Protein AF-A0AAW3D4T9-F1 (afdb_monomer_lite)

Sequence (201 aa):
MSQQDLSPFEFKDELIKLATSKADRLMLNAGRGNPNFLATIPRYAFLRLGDFALRESERSYSYLNNVFGGLPEKKGITERFDYYCLAHDKQDGIDFLRAAISFVDDHLGINKEEFLYEMTNAYLGCDYPSPPRILPIIEKIVMHYLREELYQNTDTPLEFDIFATEGGTAAMTYIFQSAKINGLLNAHDKIAMITPIFRHT

pLDDT: mean 86.93, std 12.88, range [45.12, 98.12]

Foldseek 3Di:
DPLVPDDPVRNLVVQCVVDPDPQSVCCSAQVDGDDPDDDVQVVQLLVLLLVLLVVQQCVCCVPPPPPGGHQGDLPCSVVSLVVSCVVCVPGRNSVVNVVVLCCCCVPVVDDSSVVSNVSSCVSVVPDQDVVVQHHPSVFSVVLVVCCCVVPVDDPDDDDDGHGDDPPPVRVVVCVVVVCVVVVVDDPPDDDDDDDDDGDND

Organism: Francisella tularensis (NCBI:txid263)

Structure (mmCIF, N/CA/C/O backbone):
data_AF-A0AAW3D4T9-F1
#
_entry.id   AF-A0AAW3D4T9-F1
#
loop_
_atom_site.group_PDB
_atom_site.id
_atom_site.type_symbol
_atom_site.label_atom_id
_atom_site.label_alt_id
_atom_site.label_comp_id
_atom_site.label_asym_id
_atom_site.label_entity_id
_atom_site.label_seq_id
_atom_site.pdbx_PDB_ins_code
_atom_site.Cartn_x
_atom_site.Cartn_y
_atom_site.Cartn_z
_atom_site.occupancy
_atom_site.B_iso_or_equiv
_atom_site.auth_seq_id
_atom_site.auth_comp_id
_atom_site.auth_asym_id
_atom_site.auth_atom_id
_atom_site.pdbx_PDB_model_num
ATOM 1 N N . MET A 1 1 ? -4.617 -15.733 47.932 1.00 51.94 1 MET A N 1
ATOM 2 C CA . MET A 1 1 ? -5.958 -15.564 47.332 1.00 51.94 1 MET A CA 1
ATOM 3 C C . MET A 1 1 ? -6.136 -16.672 46.316 1.00 51.94 1 MET A C 1
ATOM 5 O O . MET A 1 1 ? -5.163 -16.984 45.636 1.00 51.94 1 MET A O 1
ATOM 9 N N . SER A 1 2 ? -7.293 -17.335 46.284 1.00 54.88 2 SER A N 1
ATOM 10 C CA . SER A 1 2 ? -7.535 -18.361 45.268 1.00 54.88 2 SER A CA 1
ATOM 11 C C . SER A 1 2 ? -7.667 -17.666 43.906 1.00 54.88 2 SER A C 1
ATOM 13 O O . SER A 1 2 ? -8.154 -16.539 43.839 1.00 54.88 2 SER A O 1
ATOM 15 N N . GLN A 1 3 ? -7.216 -18.289 42.813 1.00 58.28 3 GLN A N 1
ATOM 16 C CA . GLN A 1 3 ? -7.309 -17.688 41.468 1.00 58.28 3 GLN A CA 1
ATOM 17 C C . GLN A 1 3 ? -8.762 -17.398 41.035 1.00 58.28 3 GLN A C 1
ATOM 19 O O . GLN A 1 3 ? -8.973 -16.662 40.078 1.00 58.28 3 GLN A O 1
ATOM 24 N N . GLN A 1 4 ? -9.753 -17.948 41.745 1.00 62.00 4 GLN A N 1
ATOM 25 C CA . GLN A 1 4 ? -11.182 -17.746 41.498 1.00 62.00 4 GLN A CA 1
ATOM 26 C C . GLN A 1 4 ? -11.725 -16.428 42.078 1.00 62.00 4 GLN A C 1
ATOM 28 O O . GLN A 1 4 ? -12.811 -16.014 41.685 1.00 62.00 4 GLN A O 1
ATOM 33 N N . ASP A 1 5 ? -10.973 -15.754 42.956 1.00 72.38 5 ASP A N 1
ATOM 34 C CA . ASP A 1 5 ? -11.392 -14.502 43.607 1.00 72.38 5 ASP A CA 1
ATOM 35 C C . ASP A 1 5 ? -10.884 -13.238 42.884 1.00 72.38 5 ASP A C 1
ATOM 37 O O . ASP A 1 5 ? -11.171 -12.121 43.311 1.00 72.38 5 ASP A O 1
ATOM 41 N N . LEU A 1 6 ? -10.094 -13.396 41.815 1.00 70.25 6 LEU A N 1
ATOM 42 C CA . LEU A 1 6 ? -9.519 -12.281 41.060 1.00 70.25 6 LEU A CA 1
ATOM 43 C C . LEU A 1 6 ? -10.514 -11.762 40.023 1.00 70.25 6 LEU A C 1
ATOM 45 O O . LEU A 1 6 ? -11.124 -12.538 39.282 1.00 70.25 6 LEU A O 1
ATOM 49 N N . SER A 1 7 ? -10.630 -10.438 39.905 1.00 73.25 7 SER A N 1
ATOM 50 C CA . SER A 1 7 ? -11.357 -9.865 38.778 1.00 73.25 7 SER A CA 1
ATOM 51 C C . SER A 1 7 ? -10.661 -10.239 37.458 1.00 73.25 7 SER A C 1
ATOM 53 O O . SER A 1 7 ? -9.443 -10.436 37.424 1.00 73.25 7 SER A O 1
ATOM 55 N N . PRO A 1 8 ? -11.385 -10.280 36.323 1.00 69.81 8 PRO A N 1
ATOM 56 C CA . PRO A 1 8 ? -10.779 -10.571 35.022 1.00 69.81 8 PRO A CA 1
ATOM 57 C C . PRO A 1 8 ? -9.608 -9.645 34.642 1.00 69.81 8 PRO A C 1
ATOM 59 O O . PRO A 1 8 ? -8.800 -10.005 33.790 1.00 69.81 8 PRO A O 1
ATOM 62 N N . PHE A 1 9 ? -9.524 -8.456 35.249 1.00 66.88 9 PHE A N 1
ATOM 63 C CA . PHE A 1 9 ? -8.419 -7.516 35.061 1.00 66.88 9 PHE A CA 1
ATOM 64 C C . PHE A 1 9 ? -7.191 -7.909 35.881 1.00 66.88 9 PHE A C 1
ATOM 66 O O . PHE A 1 9 ? -6.118 -8.078 35.314 1.00 66.88 9 PHE A O 1
ATOM 73 N N . GLU A 1 10 ? -7.361 -8.147 37.181 1.00 71.19 10 GLU A N 1
ATOM 74 C CA . GLU A 1 10 ? -6.262 -8.568 38.058 1.00 71.19 10 GLU A CA 1
ATOM 75 C C . GLU A 1 10 ? -5.699 -9.927 37.628 1.00 71.19 10 GLU A C 1
ATOM 77 O O . GLU A 1 10 ? -4.491 -10.149 37.658 1.00 71.19 10 GLU A O 1
ATOM 82 N N . PHE A 1 11 ? -6.565 -10.821 37.144 1.00 74.38 11 PHE A N 1
ATOM 83 C CA . PHE A 1 11 ? -6.147 -12.098 36.580 1.00 74.38 11 PHE A CA 1
ATOM 84 C C . PHE A 1 11 ? -5.309 -11.924 35.303 1.00 74.38 11 PHE A C 1
ATOM 86 O O . PHE A 1 11 ? -4.279 -12.578 35.152 1.00 74.38 11 PHE A O 1
ATOM 93 N N . LYS A 1 12 ? -5.699 -11.013 34.396 1.00 68.31 12 LYS A N 1
ATOM 94 C CA . LYS A 1 12 ? -4.910 -10.686 33.195 1.00 68.31 12 LYS A CA 1
ATOM 95 C C . LYS A 1 12 ? -3.551 -10.081 33.566 1.00 68.31 12 LYS A C 1
ATOM 97 O O . LYS A 1 12 ? -2.554 -10.462 32.958 1.00 68.31 12 LYS A O 1
ATOM 102 N N . ASP A 1 13 ? -3.490 -9.195 34.556 1.00 73.38 13 ASP A N 1
ATOM 103 C CA . ASP A 1 13 ? -2.232 -8.578 34.996 1.00 73.38 13 ASP A CA 1
ATOM 104 C C . ASP A 1 13 ? -1.266 -9.606 35.604 1.00 73.38 13 ASP A C 1
ATOM 106 O O . ASP A 1 13 ? -0.068 -9.578 35.314 1.00 73.38 13 ASP A O 1
ATOM 110 N N . GLU A 1 14 ? -1.772 -10.570 36.377 1.00 76.75 14 GLU A N 1
ATOM 111 C CA . GLU A 1 14 ? -0.969 -11.704 36.852 1.00 76.75 14 GLU A CA 1
ATOM 112 C C . GLU A 1 14 ? -0.490 -12.596 35.696 1.00 76.75 14 GLU A C 1
ATOM 114 O O . GLU A 1 14 ? 0.679 -12.988 35.655 1.00 76.75 14 GLU A O 1
ATOM 119 N N . LEU A 1 15 ? -1.334 -12.848 34.690 1.00 72.62 15 LEU A N 1
ATOM 120 C CA . LEU A 1 15 ? -0.920 -13.573 33.485 1.00 72.62 15 LEU A CA 1
ATOM 121 C C . LEU A 1 15 ? 0.161 -12.824 32.695 1.00 72.62 15 LEU A C 1
ATOM 123 O O . LEU A 1 15 ? 1.071 -13.460 32.170 1.00 72.62 15 LEU A O 1
ATOM 127 N N . ILE A 1 16 ? 0.118 -11.489 32.634 1.00 71.44 16 ILE A N 1
ATOM 128 C CA . ILE A 1 16 ? 1.158 -10.679 31.977 1.00 71.44 16 ILE A CA 1
ATOM 129 C C . ILE A 1 16 ? 2.488 -10.782 32.732 1.00 71.44 16 ILE A C 1
ATOM 131 O O . ILE A 1 16 ? 3.540 -10.875 32.095 1.00 71.44 16 ILE A O 1
ATOM 135 N N . LYS A 1 17 ? 2.463 -10.805 34.072 1.00 76.25 17 LYS A N 1
ATOM 136 C CA . LYS A 1 17 ? 3.671 -11.026 34.889 1.00 76.25 17 LYS A CA 1
ATOM 137 C C . LYS A 1 17 ? 4.281 -12.407 34.639 1.00 76.25 17 LYS A C 1
ATOM 139 O O . LYS A 1 17 ? 5.503 -12.535 34.620 1.00 76.25 17 LYS A O 1
ATOM 144 N N . LEU A 1 18 ? 3.439 -13.418 34.423 1.00 76.75 18 LEU A N 1
ATOM 145 C CA . LEU A 1 18 ? 3.854 -14.791 34.120 1.00 76.75 18 LEU A CA 1
ATOM 146 C C . LEU A 1 18 ? 4.246 -14.996 32.646 1.00 76.75 18 LEU A C 1
ATOM 148 O O . LEU A 1 18 ? 4.965 -15.944 32.328 1.00 76.75 18 LEU A O 1
ATOM 152 N N . ALA A 1 19 ? 3.807 -14.115 31.744 1.00 76.25 19 ALA A N 1
ATOM 153 C CA . ALA A 1 19 ? 4.084 -14.201 30.317 1.00 76.25 19 ALA A CA 1
ATOM 154 C C . ALA A 1 19 ? 5.571 -13.949 30.011 1.00 76.25 19 ALA A C 1
ATOM 156 O O . ALA A 1 19 ? 6.099 -12.832 30.126 1.00 76.25 19 ALA A O 1
ATOM 157 N N . THR A 1 20 ? 6.243 -15.006 29.558 1.00 72.69 20 THR A N 1
ATOM 158 C CA . THR A 1 20 ? 7.669 -14.998 29.211 1.00 72.69 20 THR A CA 1
ATOM 159 C C . THR A 1 20 ? 7.915 -14.630 27.749 1.00 72.69 20 THR A C 1
ATOM 161 O O . THR A 1 20 ? 8.955 -14.046 27.444 1.00 72.69 20 THR A O 1
ATOM 164 N N . SER A 1 21 ? 6.964 -14.899 26.844 1.00 74.19 21 SER A N 1
ATOM 165 C CA . SER A 1 21 ? 7.122 -14.612 25.416 1.00 74.19 21 SER A CA 1
ATOM 166 C C . SER A 1 21 ? 6.450 -13.304 24.979 1.00 74.19 21 SER A C 1
ATOM 168 O O . SER A 1 21 ? 5.454 -12.841 25.542 1.00 74.19 21 SER A O 1
ATOM 170 N N . LYS A 1 22 ? 6.986 -12.698 23.911 1.00 71.62 22 LYS A N 1
ATOM 171 C CA . LYS A 1 22 ? 6.393 -11.512 23.270 1.00 71.62 22 LYS A CA 1
ATOM 172 C C . LYS A 1 22 ? 4.989 -11.801 22.723 1.00 71.62 22 LYS A C 1
ATOM 174 O O . LYS A 1 22 ? 4.148 -10.907 22.739 1.00 71.62 22 LYS A O 1
ATOM 179 N N . ALA A 1 23 ? 4.741 -13.026 22.257 1.00 67.75 23 ALA A N 1
ATOM 180 C CA . ALA A 1 23 ? 3.444 -13.448 21.737 1.00 67.75 23 ALA A CA 1
ATOM 181 C C . ALA A 1 23 ? 2.389 -13.525 22.850 1.00 67.75 23 ALA A C 1
ATOM 183 O O . ALA A 1 23 ? 1.301 -12.980 22.678 1.00 67.75 23 ALA A O 1
ATOM 184 N N . ASP A 1 24 ? 2.743 -14.086 24.010 1.00 67.31 24 ASP A N 1
ATOM 185 C CA . ASP A 1 24 ? 1.847 -14.168 25.172 1.00 67.31 24 ASP A CA 1
ATOM 186 C C . ASP A 1 24 ? 1.486 -12.770 25.680 1.00 67.31 24 ASP A C 1
ATOM 188 O O . ASP A 1 24 ? 0.319 -12.456 25.905 1.00 67.31 24 ASP A O 1
ATOM 192 N N . ARG A 1 25 ? 2.481 -11.878 25.776 1.00 69.38 25 ARG A N 1
ATOM 193 C CA . ARG A 1 25 ? 2.250 -10.478 26.161 1.00 69.38 25 ARG A CA 1
ATOM 194 C C . ARG A 1 25 ? 1.367 -9.743 25.156 1.00 69.38 25 ARG A C 1
ATOM 196 O O . ARG A 1 25 ? 0.503 -8.977 25.566 1.00 69.38 25 ARG A O 1
ATOM 203 N N . LEU A 1 26 ? 1.556 -9.969 23.855 1.00 64.62 26 LEU A N 1
ATOM 204 C CA . LEU A 1 26 ? 0.727 -9.349 22.819 1.00 64.62 26 LEU A CA 1
ATOM 205 C C . LEU A 1 26 ? -0.720 -9.861 22.873 1.00 64.62 26 LEU A C 1
ATOM 207 O O . LEU A 1 26 ? -1.647 -9.055 22.808 1.00 64.62 26 LEU A O 1
ATOM 211 N N . MET A 1 27 ? -0.913 -11.171 23.050 1.00 66.81 27 MET A N 1
ATOM 212 C CA . MET A 1 27 ? -2.236 -11.778 23.196 1.00 66.81 27 MET A CA 1
ATOM 213 C C . MET A 1 27 ? -2.963 -11.216 24.420 1.00 66.81 27 MET A C 1
ATOM 215 O O . MET A 1 27 ? -4.120 -10.812 24.310 1.00 66.81 27 MET A O 1
ATOM 219 N N . LEU A 1 28 ? -2.283 -11.140 25.565 1.00 66.00 28 LEU A N 1
ATOM 220 C CA . LEU A 1 28 ? -2.870 -10.628 26.798 1.00 66.00 28 LEU A CA 1
ATOM 221 C C . LEU A 1 28 ? -3.161 -9.124 26.700 1.00 66.00 28 LEU A C 1
ATOM 223 O O . LEU A 1 28 ? -4.255 -8.700 27.066 1.00 66.00 28 LEU A O 1
ATOM 227 N N . ASN A 1 29 ? -2.246 -8.314 26.155 1.00 60.91 29 ASN A N 1
ATOM 228 C CA . ASN A 1 29 ? -2.400 -6.855 26.085 1.00 60.91 29 ASN A CA 1
ATOM 229 C C . ASN A 1 29 ? -3.394 -6.402 25.012 1.00 60.91 29 ASN A C 1
ATOM 231 O O . ASN A 1 29 ? -4.277 -5.597 25.298 1.00 60.91 29 ASN A O 1
ATOM 235 N N . ALA A 1 30 ? -3.276 -6.926 23.793 1.00 59.50 30 ALA A N 1
ATOM 236 C CA . ALA A 1 30 ? -4.049 -6.454 22.648 1.00 59.50 30 ALA A CA 1
ATOM 237 C C . ALA A 1 30 ? -5.282 -7.317 22.342 1.00 59.50 30 ALA A C 1
ATOM 239 O O . ALA A 1 30 ? -6.079 -6.935 21.483 1.00 59.50 30 ALA A O 1
ATOM 240 N N . GLY A 1 31 ? -5.426 -8.481 22.990 1.00 60.41 31 GLY A N 1
ATOM 241 C CA . GLY A 1 31 ? -6.459 -9.465 22.654 1.00 60.41 31 GLY A CA 1
ATOM 242 C C . GLY A 1 31 ? -6.280 -10.069 21.258 1.00 60.41 31 GLY A C 1
ATOM 243 O O . GLY A 1 31 ? -7.227 -10.623 20.711 1.00 60.41 31 GLY A O 1
ATOM 244 N N . ARG A 1 32 ? -5.092 -9.922 20.651 1.00 66.38 32 ARG A N 1
ATOM 245 C CA . ARG A 1 32 ? -4.790 -10.331 19.273 1.00 66.38 32 ARG A CA 1
ATOM 246 C C . ARG A 1 32 ? -3.594 -1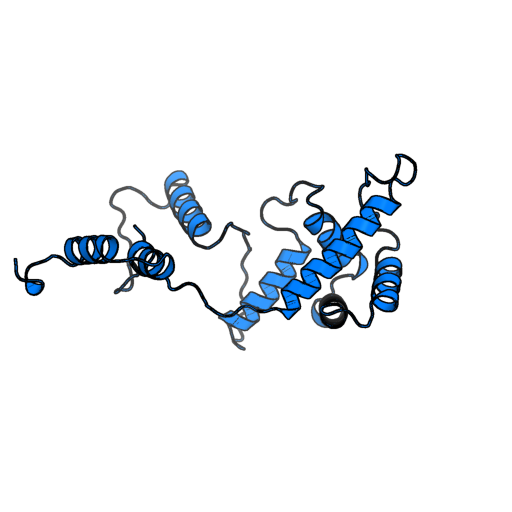1.277 19.254 1.00 66.38 32 ARG A C 1
ATOM 248 O O . ARG A 1 32 ? -2.531 -10.942 19.773 1.00 66.38 32 ARG A O 1
ATOM 255 N N . GLY A 1 33 ? -3.757 -12.436 18.620 1.00 70.50 33 GLY A N 1
ATOM 256 C CA . GLY A 1 33 ? -2.644 -13.322 18.282 1.00 70.50 33 GLY A CA 1
ATOM 257 C C . GLY A 1 33 ? -1.957 -12.839 17.007 1.00 70.50 33 GLY A C 1
ATOM 258 O O . GLY A 1 33 ? -2.628 -12.583 16.009 1.00 70.50 33 GLY A O 1
ATOM 259 N N . ASN A 1 34 ? -0.630 -12.703 17.025 1.00 79.31 34 ASN A N 1
ATOM 260 C CA . ASN A 1 34 ? 0.116 -12.402 15.805 1.00 79.31 34 ASN A CA 1
ATOM 261 C C . ASN A 1 34 ? 0.159 -13.652 14.906 1.00 79.31 34 ASN A C 1
ATOM 263 O O . ASN A 1 34 ? 0.547 -14.711 15.409 1.00 79.31 34 ASN A O 1
ATOM 267 N N . PRO A 1 35 ? -0.182 -13.558 13.607 1.00 82.81 35 PRO A N 1
ATOM 268 C CA . PRO A 1 35 ? -0.055 -14.687 12.692 1.00 82.81 35 PRO A CA 1
ATOM 269 C C . PRO A 1 35 ? 1.376 -15.239 12.660 1.00 82.81 35 PRO A C 1
ATOM 271 O O . PRO A 1 35 ? 2.350 -14.487 12.744 1.00 82.81 35 PRO A O 1
ATOM 274 N N . ASN A 1 36 ? 1.503 -16.556 12.507 1.00 87.88 36 ASN A N 1
ATOM 275 C CA . ASN A 1 36 ? 2.780 -17.261 12.349 1.00 87.88 36 ASN A CA 1
ATOM 276 C C . ASN A 1 36 ? 3.040 -17.716 10.898 1.00 87.88 36 ASN A C 1
ATOM 278 O O . ASN A 1 36 ? 3.970 -18.477 10.648 1.00 87.88 36 ASN A O 1
ATOM 282 N N . PHE A 1 37 ? 2.236 -17.237 9.948 1.00 92.06 37 PHE A N 1
ATOM 283 C CA . PHE A 1 37 ? 2.385 -17.455 8.511 1.00 92.06 37 PHE A CA 1
ATOM 284 C C . PHE A 1 37 ? 2.305 -16.117 7.766 1.00 92.06 37 PHE A C 1
ATOM 286 O O . PHE A 1 37 ? 1.694 -15.162 8.249 1.00 92.06 37 PHE A O 1
ATOM 293 N N . LEU A 1 38 ? 2.941 -16.034 6.594 1.00 93.62 38 LEU A N 1
ATOM 294 C CA . LEU A 1 38 ? 3.047 -14.812 5.792 1.00 93.62 38 LEU A CA 1
ATOM 295 C C . LEU A 1 38 ? 2.864 -15.131 4.303 1.00 93.62 38 LEU A C 1
ATOM 297 O O . LEU A 1 38 ? 3.410 -16.113 3.808 1.00 93.62 38 LEU A O 1
ATOM 301 N N . ALA A 1 39 ? 2.160 -14.264 3.571 1.00 95.62 39 ALA A N 1
ATOM 302 C CA . ALA A 1 39 ? 2.065 -14.343 2.112 1.00 95.62 39 ALA A CA 1
ATOM 303 C C . ALA A 1 39 ? 3.386 -13.894 1.456 1.00 95.62 39 ALA A C 1
ATOM 305 O O . ALA A 1 39 ? 3.687 -12.700 1.394 1.00 95.62 39 ALA A O 1
ATOM 306 N N . THR A 1 40 ? 4.209 -14.835 1.002 1.00 97.44 40 THR A N 1
ATOM 307 C CA . THR A 1 40 ? 5.572 -14.548 0.517 1.00 97.44 40 THR A CA 1
ATOM 308 C C . THR A 1 40 ? 5.608 -13.986 -0.903 1.00 97.44 40 THR A C 1
ATOM 310 O O . THR A 1 40 ? 6.369 -13.061 -1.161 1.00 97.44 40 THR A O 1
ATOM 313 N N . ILE A 1 41 ? 4.751 -14.466 -1.806 1.00 97.62 41 ILE A N 1
ATOM 314 C CA . ILE A 1 41 ? 4.718 -14.041 -3.217 1.00 97.62 41 ILE A CA 1
ATOM 315 C C . ILE A 1 41 ? 4.546 -12.521 -3.406 1.00 97.62 41 ILE A C 1
ATOM 317 O O . ILE A 1 41 ? 5.408 -11.921 -4.051 1.00 97.62 41 ILE A O 1
ATOM 321 N N . PRO A 1 42 ? 3.533 -11.848 -2.819 1.00 96.50 42 PRO A N 1
ATOM 322 C CA . PRO A 1 42 ? 3.397 -10.397 -2.970 1.00 96.50 42 PRO A CA 1
ATOM 323 C C . PRO A 1 42 ? 4.552 -9.623 -2.317 1.00 96.50 42 PRO A C 1
ATOM 325 O O . PRO A 1 42 ? 4.879 -8.522 -2.747 1.00 96.50 42 PRO A O 1
ATOM 328 N N . ARG A 1 43 ? 5.218 -10.199 -1.304 1.00 98.06 43 ARG A N 1
ATOM 329 C CA . ARG A 1 43 ? 6.406 -9.593 -0.682 1.00 98.06 43 ARG A CA 1
ATOM 330 C C . ARG A 1 43 ? 7.617 -9.672 -1.606 1.00 98.06 43 ARG A C 1
ATOM 332 O O . ARG A 1 43 ? 8.336 -8.689 -1.731 1.00 98.06 43 ARG A O 1
ATOM 339 N N . TYR A 1 44 ? 7.823 -10.799 -2.284 1.00 98.12 44 TYR A N 1
ATOM 340 C CA . TYR A 1 44 ? 8.852 -10.895 -3.317 1.00 98.12 44 TYR A CA 1
ATOM 341 C C . TYR A 1 44 ? 8.577 -9.929 -4.465 1.00 98.12 44 TYR A C 1
ATOM 343 O O . TYR A 1 44 ? 9.476 -9.194 -4.855 1.00 98.12 44 TYR A O 1
ATOM 351 N N . ALA A 1 45 ? 7.333 -9.856 -4.940 1.00 97.75 45 ALA A N 1
ATOM 352 C CA . ALA A 1 45 ? 6.928 -8.886 -5.952 1.00 97.75 45 ALA A CA 1
ATOM 353 C C . ALA A 1 45 ? 7.217 -7.438 -5.522 1.00 97.75 45 ALA A C 1
ATOM 355 O O . ALA A 1 45 ? 7.788 -6.677 -6.296 1.00 97.75 45 ALA A O 1
ATOM 356 N N . PHE A 1 46 ? 6.915 -7.078 -4.270 1.00 97.94 46 PHE A N 1
ATOM 357 C CA . PHE A 1 46 ? 7.249 -5.766 -3.712 1.00 97.94 46 PHE A CA 1
ATOM 358 C C . PHE A 1 46 ? 8.760 -5.482 -3.761 1.00 97.94 46 PHE A C 1
ATOM 360 O O . PHE A 1 46 ? 9.166 -4.398 -4.166 1.00 97.94 46 PHE A O 1
ATOM 367 N N . LEU A 1 47 ? 9.605 -6.467 -3.436 1.00 97.94 47 LEU A N 1
ATOM 368 C CA . LEU A 1 47 ? 11.062 -6.322 -3.544 1.00 97.94 47 LEU A CA 1
ATOM 369 C C . LEU A 1 47 ? 11.538 -6.149 -4.996 1.00 97.94 47 LEU A C 1
ATOM 371 O O . LEU A 1 47 ? 12.445 -5.358 -5.242 1.00 97.94 47 LEU A O 1
ATOM 375 N N . ARG A 1 48 ? 10.937 -6.860 -5.960 1.00 98.00 48 ARG A N 1
ATOM 376 C CA . ARG A 1 48 ? 11.268 -6.721 -7.393 1.00 98.00 48 ARG A CA 1
ATOM 377 C C . ARG A 1 48 ? 10.837 -5.373 -7.956 1.00 98.00 48 ARG A C 1
ATOM 379 O O . ARG A 1 48 ? 11.604 -4.746 -8.677 1.00 98.00 48 ARG A O 1
ATOM 386 N N . LEU A 1 49 ? 9.652 -4.896 -7.573 1.00 98.06 49 LEU A N 1
ATOM 387 C CA . LEU A 1 49 ? 9.213 -3.537 -7.884 1.00 98.06 49 LEU A CA 1
ATOM 388 C C . LEU A 1 49 ? 10.206 -2.513 -7.322 1.00 98.06 49 LEU A C 1
ATOM 390 O O . LEU A 1 49 ? 10.518 -1.537 -7.994 1.00 98.06 49 LEU A O 1
ATOM 394 N N . GLY A 1 50 ? 10.738 -2.768 -6.128 1.00 97.69 50 GLY A N 1
ATOM 395 C CA . GLY A 1 50 ? 11.753 -1.931 -5.510 1.00 97.69 50 GLY A CA 1
ATOM 396 C C . GLY A 1 50 ? 13.082 -1.873 -6.242 1.00 97.69 50 GLY A C 1
ATOM 397 O O . GLY A 1 50 ? 13.611 -0.789 -6.463 1.00 97.69 50 GLY A O 1
ATOM 398 N N . ASP A 1 51 ? 13.614 -3.025 -6.643 1.00 97.69 51 ASP A N 1
ATOM 399 C CA . ASP A 1 51 ? 14.825 -3.093 -7.470 1.00 97.69 51 ASP A CA 1
ATOM 400 C C . ASP A 1 51 ? 14.614 -2.378 -8.814 1.00 97.69 51 ASP A C 1
ATOM 402 O O . ASP A 1 51 ? 15.438 -1.559 -9.218 1.00 97.69 51 ASP A O 1
ATOM 406 N N . PHE A 1 52 ? 13.466 -2.589 -9.467 1.00 97.94 52 PHE A N 1
ATOM 407 C CA . PHE A 1 52 ? 13.096 -1.824 -10.658 1.00 97.94 52 PHE A CA 1
ATOM 408 C C . PHE A 1 52 ? 13.050 -0.311 -10.384 1.00 97.94 52 PHE A C 1
ATOM 410 O O . PHE A 1 52 ? 13.638 0.469 -11.131 1.00 97.94 52 PHE A O 1
ATOM 417 N N . ALA A 1 53 ? 12.406 0.111 -9.295 1.00 97.69 53 ALA A N 1
ATOM 418 C CA . ALA A 1 53 ? 12.259 1.517 -8.941 1.00 97.69 53 ALA A CA 1
ATOM 419 C C . ALA A 1 53 ? 13.601 2.206 -8.647 1.00 97.69 53 ALA A C 1
ATOM 421 O O . ALA A 1 53 ? 13.818 3.345 -9.062 1.00 97.69 53 ALA A O 1
ATOM 422 N N . LEU A 1 54 ? 14.527 1.512 -7.983 1.00 95.44 54 LEU A N 1
ATOM 423 C CA . LEU A 1 54 ? 15.879 2.019 -7.748 1.00 95.44 54 LEU A CA 1
ATOM 424 C C . LEU A 1 54 ? 16.649 2.193 -9.058 1.00 95.44 54 LEU A C 1
ATOM 426 O O . LEU A 1 54 ? 17.238 3.249 -9.269 1.00 95.44 54 LEU A O 1
ATOM 430 N N . ARG A 1 55 ? 16.570 1.227 -9.979 1.00 94.19 55 ARG A N 1
ATOM 431 C CA . ARG A 1 55 ? 17.190 1.343 -11.312 1.00 94.19 55 ARG A CA 1
ATOM 432 C C . ARG A 1 55 ? 16.607 2.497 -12.120 1.00 94.19 55 ARG A C 1
ATOM 434 O O . ARG A 1 55 ? 17.336 3.183 -12.834 1.00 94.19 55 ARG A O 1
ATOM 441 N N . GLU A 1 56 ? 15.300 2.729 -12.001 1.00 95.25 56 GLU A N 1
ATOM 442 C CA . GLU A 1 56 ? 14.646 3.891 -12.601 1.00 95.25 56 GLU A CA 1
ATOM 443 C C . GLU A 1 56 ? 15.189 5.202 -12.030 1.00 95.25 56 GLU A C 1
ATOM 445 O O . GLU A 1 56 ? 15.450 6.137 -12.785 1.00 95.25 56 GLU A O 1
ATOM 450 N N . SER A 1 57 ? 15.417 5.252 -10.718 1.00 93.94 57 SER A N 1
ATOM 451 C CA . SER A 1 57 ? 16.020 6.408 -10.061 1.00 93.94 57 SER A CA 1
ATOM 452 C C . SER A 1 57 ? 17.473 6.628 -10.504 1.00 93.94 57 SER A C 1
ATOM 454 O O . SER A 1 57 ? 17.829 7.730 -10.921 1.00 93.94 57 SER A O 1
ATOM 456 N N . GLU A 1 58 ? 18.310 5.589 -10.501 1.00 91.69 58 GLU A N 1
ATOM 457 C CA . GLU A 1 58 ? 19.713 5.655 -10.941 1.00 91.69 58 GLU A CA 1
ATOM 458 C C . GLU A 1 58 ? 19.845 6.124 -12.399 1.00 91.69 58 GLU A C 1
ATOM 460 O O . GLU A 1 58 ? 20.724 6.926 -12.726 1.00 91.69 58 GLU A O 1
ATOM 465 N N . ARG A 1 59 ? 18.935 5.680 -13.278 1.00 89.44 59 ARG A N 1
ATOM 466 C CA . ARG A 1 59 ? 18.907 6.085 -14.692 1.00 89.44 59 ARG A CA 1
ATOM 467 C C . ARG A 1 59 ? 18.710 7.592 -14.855 1.00 89.44 59 ARG A C 1
ATOM 469 O O . ARG A 1 59 ? 19.363 8.199 -15.701 1.00 89.44 59 ARG A O 1
ATOM 476 N N . SER A 1 60 ? 17.829 8.196 -14.059 1.00 83.44 60 SER A N 1
ATOM 477 C CA . SER A 1 60 ? 17.472 9.613 -14.184 1.00 83.44 60 SER A CA 1
ATOM 478 C C . SER A 1 60 ? 18.590 10.583 -13.773 1.00 83.44 60 SER A C 1
ATOM 480 O O . SER A 1 60 ? 18.477 11.776 -14.047 1.00 83.44 60 SER A O 1
ATOM 482 N N . TYR A 1 61 ? 19.665 10.116 -13.124 1.00 74.06 61 TYR A N 1
ATOM 483 C CA . TYR A 1 61 ? 20.733 10.980 -12.593 1.00 74.06 61 TYR A CA 1
ATOM 484 C C . TYR A 1 61 ? 22.140 10.392 -12.789 1.00 74.06 61 TYR A C 1
ATOM 486 O O . TYR A 1 61 ? 22.989 10.403 -11.901 1.00 74.06 61 TYR A O 1
ATOM 494 N N . SER A 1 62 ? 22.427 9.924 -14.005 1.00 64.94 62 SER A N 1
ATOM 495 C CA . SER A 1 62 ? 23.662 9.200 -14.339 1.00 64.94 62 SER A CA 1
ATOM 496 C C . SER A 1 62 ? 24.973 10.013 -14.268 1.00 64.94 62 SER A C 1
ATOM 498 O O . SER A 1 62 ? 26.038 9.464 -14.540 1.00 64.94 62 SER A O 1
ATOM 500 N N . TYR A 1 63 ? 24.934 11.315 -13.953 1.00 66.06 63 TYR A N 1
ATOM 501 C CA . TYR A 1 63 ? 26.111 12.203 -13.921 1.00 66.06 63 TYR A CA 1
ATOM 502 C C . TYR A 1 63 ? 26.684 12.462 -12.518 1.00 66.06 63 TYR A C 1
ATOM 504 O O . TYR A 1 63 ? 27.821 12.924 -12.409 1.00 66.06 63 TYR A O 1
ATOM 512 N N . LEU A 1 64 ? 25.948 12.161 -11.441 1.00 60.66 64 LEU A N 1
ATOM 513 C CA . LEU A 1 64 ? 26.460 12.220 -10.067 1.00 60.66 64 LEU A CA 1
ATOM 514 C C . LEU A 1 64 ? 26.839 10.808 -9.605 1.00 60.66 64 LEU A C 1
ATOM 516 O O . LEU A 1 64 ? 26.011 10.119 -9.024 1.00 60.66 64 LEU A O 1
ATOM 520 N N . ASN A 1 65 ? 28.082 10.391 -9.885 1.00 61.31 65 ASN A N 1
ATOM 521 C CA . ASN A 1 65 ? 28.773 9.202 -9.351 1.00 61.31 65 ASN A CA 1
ATOM 522 C C . ASN A 1 65 ? 27.889 8.241 -8.529 1.00 61.31 65 ASN A C 1
ATOM 524 O O . ASN A 1 65 ? 27.817 8.452 -7.327 1.00 61.31 65 ASN A O 1
ATOM 528 N N . ASN A 1 66 ? 27.260 7.229 -9.152 1.00 64.38 66 ASN A N 1
ATOM 529 C CA . ASN A 1 66 ? 26.647 5.984 -8.616 1.00 64.38 66 ASN A CA 1
ATOM 530 C C . ASN A 1 66 ? 26.043 5.959 -7.183 1.00 64.38 66 ASN A C 1
ATOM 532 O O . ASN A 1 66 ? 25.898 4.889 -6.599 1.00 64.38 66 ASN A O 1
ATOM 536 N N . VAL A 1 67 ? 25.729 7.103 -6.584 1.00 74.19 67 VAL A N 1
ATOM 537 C CA . VAL A 1 67 ? 25.319 7.262 -5.178 1.00 74.19 67 VAL A CA 1
ATOM 538 C C . VAL A 1 67 ? 23.995 8.019 -5.101 1.00 74.19 67 VAL A C 1
ATOM 540 O O . VAL A 1 67 ? 23.264 7.874 -4.126 1.00 74.19 67 VAL A O 1
ATOM 543 N N . PHE A 1 68 ? 23.664 8.800 -6.132 1.00 84.62 68 PHE A N 1
ATOM 544 C CA . PHE A 1 68 ? 22.426 9.563 -6.212 1.00 84.62 68 PHE A CA 1
ATOM 545 C C . PHE A 1 68 ? 21.580 9.087 -7.387 1.00 84.62 68 PHE A C 1
ATOM 547 O O . PHE A 1 68 ? 22.091 8.879 -8.485 1.00 84.62 68 PHE A O 1
ATOM 554 N N . GLY A 1 69 ? 20.280 8.960 -7.142 1.00 88.62 69 GLY A N 1
ATOM 555 C CA . GLY A 1 69 ? 19.268 8.756 -8.167 1.00 88.62 69 GLY A CA 1
ATOM 556 C C . GLY A 1 69 ? 18.361 9.980 -8.299 1.00 88.62 69 GLY A C 1
ATOM 557 O O . GLY A 1 69 ? 18.335 10.857 -7.433 1.00 88.62 69 GLY A O 1
ATOM 558 N N . GLY A 1 70 ? 17.643 10.055 -9.413 1.00 90.94 70 GLY A N 1
ATOM 559 C CA . GLY A 1 70 ? 16.663 11.088 -9.721 1.00 90.94 70 GLY A CA 1
ATOM 560 C C . GLY A 1 70 ? 15.235 10.571 -9.581 1.00 90.94 70 GLY A C 1
ATOM 561 O O . GLY A 1 70 ? 14.998 9.435 -9.168 1.00 90.94 70 GLY A O 1
ATOM 562 N N . LEU A 1 71 ? 14.273 11.409 -9.955 1.00 92.88 71 LEU A N 1
ATOM 563 C CA . LEU A 1 71 ? 12.873 10.997 -10.035 1.00 92.88 71 LEU A CA 1
ATOM 564 C C . LEU A 1 71 ? 12.667 10.060 -11.238 1.00 92.88 71 LEU A C 1
ATOM 566 O O . LEU A 1 71 ? 13.283 10.279 -12.287 1.00 92.88 71 LEU A O 1
ATOM 570 N N . PRO A 1 72 ? 11.824 9.022 -11.121 1.00 92.94 72 PRO A N 1
ATOM 571 C CA . PRO A 1 72 ? 11.505 8.150 -12.247 1.00 92.94 72 PRO A CA 1
ATOM 572 C C . PRO A 1 72 ? 10.784 8.943 -13.349 1.00 92.94 72 PRO A C 1
ATOM 574 O O . PRO A 1 72 ? 10.097 9.927 -13.084 1.00 92.94 72 PRO A O 1
ATOM 577 N N . GLU A 1 73 ? 10.902 8.507 -14.604 1.00 93.62 73 GLU A N 1
ATOM 578 C CA . GLU A 1 73 ? 10.220 9.160 -15.730 1.00 93.62 73 GLU A CA 1
ATOM 579 C C . GLU A 1 73 ? 9.028 8.317 -16.176 1.00 93.62 73 GLU A C 1
ATOM 581 O O . GLU A 1 73 ? 9.190 7.141 -16.490 1.00 93.62 73 GLU A O 1
ATOM 586 N N . LYS A 1 74 ? 7.839 8.918 -16.277 1.00 95.56 74 LYS A N 1
ATOM 587 C CA . LYS A 1 74 ? 6.634 8.205 -16.735 1.00 95.56 74 LYS A CA 1
ATOM 588 C C . LYS A 1 74 ? 6.803 7.645 -18.145 1.00 95.56 74 LYS A C 1
ATOM 590 O O . LYS A 1 74 ? 6.526 6.476 -18.386 1.00 95.56 74 LYS A O 1
ATOM 595 N N . LYS A 1 75 ? 7.302 8.477 -19.062 1.00 96.19 75 LYS A N 1
ATOM 596 C CA . LYS A 1 75 ? 7.392 8.136 -20.481 1.00 96.19 75 LYS A CA 1
ATOM 597 C C . LYS A 1 75 ? 8.257 6.895 -20.685 1.00 96.19 75 LYS A C 1
ATOM 599 O O . LYS A 1 75 ? 9.452 6.901 -20.377 1.00 96.19 75 LYS A O 1
ATOM 604 N N . GLY A 1 76 ? 7.662 5.861 -21.260 1.00 95.88 76 GLY A N 1
ATOM 605 C CA . GLY A 1 76 ? 8.362 4.635 -21.633 1.00 95.88 76 GLY A CA 1
ATOM 606 C C . GLY A 1 76 ? 8.705 3.711 -20.456 1.00 95.88 76 GLY A C 1
ATOM 607 O O . GLY A 1 76 ? 9.611 2.880 -20.564 1.00 95.88 76 GLY A O 1
ATOM 608 N N . ILE A 1 77 ? 8.072 3.910 -19.292 1.00 97.19 77 ILE A N 1
ATOM 609 C CA . ILE A 1 77 ? 8.309 3.084 -18.098 1.00 97.19 77 ILE A CA 1
ATOM 610 C C . ILE A 1 77 ? 7.836 1.643 -18.306 1.00 97.19 77 ILE A C 1
ATOM 612 O O . ILE A 1 77 ? 8.451 0.722 -17.777 1.00 97.19 77 ILE A O 1
ATOM 616 N N . THR A 1 78 ? 6.794 1.438 -19.116 1.00 96.69 78 THR A N 1
ATOM 617 C CA . THR A 1 78 ? 6.257 0.111 -19.432 1.00 96.69 78 THR A CA 1
ATOM 618 C C . THR A 1 78 ? 7.274 -0.736 -20.186 1.00 96.69 78 THR A C 1
ATOM 620 O O . THR A 1 78 ? 7.553 -1.854 -19.771 1.00 96.69 78 THR A O 1
ATOM 623 N N . GLU A 1 79 ? 7.921 -0.193 -21.217 1.00 97.00 79 GLU A N 1
ATOM 624 C CA . GLU A 1 79 ? 8.941 -0.915 -21.980 1.00 97.00 79 GLU A CA 1
ATOM 625 C C . GLU A 1 79 ? 10.150 -1.239 -21.102 1.00 97.00 79 GLU A C 1
ATOM 627 O O . GLU A 1 79 ? 10.671 -2.352 -21.140 1.00 97.00 79 GLU A O 1
ATOM 632 N N . ARG A 1 80 ? 10.593 -0.285 -20.270 1.00 97.38 80 ARG A N 1
ATOM 633 C CA . ARG A 1 80 ? 11.694 -0.520 -19.321 1.00 97.38 80 ARG A CA 1
ATOM 634 C C . ARG A 1 80 ? 11.341 -1.598 -18.302 1.00 97.38 80 ARG A C 1
ATOM 636 O O . ARG A 1 80 ? 12.196 -2.421 -17.976 1.00 97.38 80 ARG A O 1
ATOM 643 N N . PHE A 1 81 ? 10.096 -1.621 -17.838 1.00 97.31 81 PHE A N 1
ATOM 644 C CA . PHE A 1 81 ? 9.593 -2.660 -16.953 1.00 97.31 81 PHE A CA 1
ATOM 645 C C . PHE A 1 81 ? 9.551 -4.031 -17.646 1.00 97.31 81 PHE A C 1
ATOM 647 O O . PHE A 1 81 ? 10.014 -5.017 -17.075 1.00 97.31 81 PHE A O 1
ATOM 654 N N . ASP A 1 82 ? 9.098 -4.105 -18.897 1.00 96.69 82 ASP A N 1
ATOM 655 C CA . ASP A 1 82 ? 9.095 -5.352 -19.668 1.00 96.69 82 ASP A CA 1
ATOM 656 C C . ASP A 1 82 ? 10.518 -5.896 -19.865 1.00 96.69 82 ASP A C 1
ATOM 658 O O . ASP A 1 82 ? 10.772 -7.083 -19.633 1.00 96.69 82 ASP A O 1
ATOM 662 N N . TYR A 1 83 ? 11.481 -5.029 -20.204 1.00 97.00 83 TYR A N 1
ATOM 663 C CA . TYR A 1 83 ? 12.899 -5.403 -20.259 1.00 97.00 83 TYR A CA 1
ATOM 664 C C . TYR A 1 83 ? 13.427 -5.875 -18.901 1.00 97.00 83 TYR A C 1
ATOM 666 O O . TYR A 1 83 ? 14.174 -6.856 -18.841 1.00 97.00 83 TYR A O 1
ATOM 674 N N . TYR A 1 84 ? 13.031 -5.216 -17.808 1.00 97.50 84 TYR A N 1
ATOM 675 C CA . TYR A 1 84 ? 13.385 -5.636 -16.456 1.00 97.50 84 TYR A CA 1
ATOM 676 C C . TYR A 1 84 ? 12.852 -7.042 -16.152 1.00 97.50 84 TYR A C 1
ATOM 678 O O . TYR A 1 84 ? 13.617 -7.893 -15.699 1.00 97.50 84 TYR A O 1
ATOM 686 N N . CYS A 1 85 ? 11.587 -7.325 -16.460 1.00 96.38 85 CYS A N 1
ATOM 687 C CA . CYS A 1 85 ? 11.000 -8.648 -16.265 1.00 96.38 85 CYS A CA 1
ATOM 688 C C . CYS A 1 85 ? 11.683 -9.731 -17.105 1.00 96.38 85 CYS A C 1
ATOM 690 O O . CYS A 1 85 ? 11.910 -10.823 -16.594 1.00 96.38 85 CYS A O 1
ATOM 692 N N . LEU A 1 86 ? 12.044 -9.442 -18.359 1.00 95.56 86 LEU A N 1
ATOM 693 C CA . LEU A 1 86 ? 12.769 -10.389 -19.215 1.00 95.56 86 LEU A CA 1
ATOM 694 C C . LEU A 1 86 ? 14.163 -10.716 -18.668 1.00 95.56 86 LEU A C 1
ATOM 696 O O . LEU A 1 86 ? 14.586 -11.868 -18.709 1.00 95.56 86 LEU A O 1
ATOM 700 N N . ALA A 1 87 ? 14.872 -9.722 -18.133 1.00 96.25 87 ALA A N 1
ATOM 701 C CA . ALA A 1 87 ? 16.205 -9.916 -17.565 1.00 96.25 87 ALA A CA 1
ATOM 702 C C . ALA A 1 87 ? 16.202 -10.676 -16.223 1.00 96.25 87 ALA A C 1
ATOM 704 O O . ALA A 1 87 ? 17.246 -11.181 -15.808 1.00 96.25 87 ALA A O 1
ATOM 705 N N . HIS A 1 88 ? 15.052 -10.758 -15.545 1.00 95.00 88 HIS A N 1
ATOM 706 C CA . HIS A 1 88 ? 14.914 -11.341 -14.207 1.00 95.00 88 HIS A CA 1
ATOM 707 C C . HIS A 1 88 ? 13.851 -12.452 -14.142 1.00 95.00 88 HIS A C 1
ATOM 709 O O . HIS A 1 88 ? 13.383 -12.775 -13.054 1.00 95.00 88 HIS A O 1
ATOM 715 N N . ASP A 1 89 ? 13.494 -13.060 -15.275 1.00 91.50 89 ASP A N 1
ATOM 716 C CA . ASP A 1 89 ? 12.390 -14.023 -15.439 1.00 91.50 89 ASP A CA 1
ATOM 717 C C . ASP A 1 89 ? 12.356 -15.179 -14.418 1.00 91.50 89 ASP A C 1
ATOM 719 O O . ASP A 1 89 ? 11.290 -15.674 -14.071 1.00 91.50 89 ASP A O 1
ATOM 723 N N . LYS A 1 90 ? 13.514 -15.589 -13.895 1.00 92.56 90 LYS A N 1
ATOM 724 C CA . LYS A 1 90 ? 13.665 -16.672 -12.906 1.00 92.56 90 LYS A CA 1
ATOM 725 C C . LYS A 1 90 ? 13.556 -16.231 -11.446 1.00 92.56 90 LYS A C 1
ATOM 727 O O . LYS A 1 90 ? 13.763 -17.054 -10.555 1.00 92.56 90 LYS A O 1
ATOM 732 N N . GLN A 1 91 ? 13.324 -14.951 -11.170 1.00 94.81 91 GLN A N 1
ATOM 733 C CA . GLN A 1 91 ? 13.238 -14.445 -9.803 1.00 94.81 91 GLN A CA 1
ATOM 734 C C . GLN A 1 91 ? 11.810 -14.515 -9.263 1.00 94.81 91 GLN A C 1
ATOM 736 O O . GLN A 1 91 ? 10.857 -14.085 -9.915 1.00 94.81 91 GLN A O 1
ATOM 741 N N . ASP A 1 92 ? 11.680 -14.961 -8.012 1.00 96.38 92 ASP A N 1
ATOM 742 C CA . ASP A 1 92 ? 10.400 -14.946 -7.307 1.00 96.38 92 ASP A CA 1
ATOM 743 C C . ASP A 1 92 ? 9.782 -13.541 -7.320 1.00 96.38 92 ASP A C 1
ATOM 745 O O . ASP A 1 92 ? 10.462 -12.531 -7.089 1.00 96.38 92 ASP A O 1
ATOM 749 N N . GLY A 1 93 ? 8.472 -13.493 -7.566 1.00 96.19 93 GLY A N 1
ATOM 750 C CA . GLY A 1 93 ? 7.680 -12.266 -7.610 1.00 96.19 93 GLY A CA 1
ATOM 751 C C . GLY A 1 93 ? 7.535 -11.634 -8.996 1.00 96.19 93 GLY A C 1
ATOM 752 O O . GLY A 1 93 ? 6.598 -10.861 -9.180 1.00 96.19 93 GLY A O 1
ATOM 753 N N . ILE A 1 94 ? 8.377 -11.979 -9.980 1.00 97.25 94 ILE A N 1
ATOM 754 C CA . ILE A 1 94 ? 8.279 -11.416 -11.340 1.00 97.25 94 ILE A CA 1
ATOM 755 C C . ILE A 1 94 ? 6.984 -11.844 -12.032 1.00 97.25 94 ILE A C 1
ATOM 757 O O . ILE A 1 94 ? 6.255 -10.988 -12.532 1.00 97.25 94 ILE A O 1
ATOM 761 N N . ASP A 1 95 ? 6.644 -13.132 -11.990 1.00 96.44 95 ASP A N 1
ATOM 762 C CA . ASP A 1 95 ? 5.394 -13.628 -12.581 1.00 96.44 95 ASP A CA 1
ATOM 763 C C . ASP A 1 95 ? 4.163 -12.980 -11.941 1.00 96.44 95 ASP A C 1
ATOM 765 O O . ASP A 1 95 ? 3.218 -12.608 -12.636 1.00 96.44 95 ASP A O 1
ATOM 769 N N . PHE A 1 96 ? 4.203 -12.765 -10.622 1.00 96.94 96 PHE A N 1
ATOM 770 C CA . PHE A 1 96 ? 3.140 -12.059 -9.914 1.00 96.94 96 PHE A CA 1
ATOM 771 C C . PHE A 1 96 ? 3.032 -10.598 -10.362 1.00 96.94 96 PHE A C 1
ATOM 773 O O . PHE A 1 96 ? 1.924 -10.138 -10.609 1.00 96.94 96 PHE A O 1
ATOM 780 N N . LEU A 1 97 ? 4.146 -9.866 -10.498 1.00 95.81 97 LEU A N 1
ATOM 781 C CA . LEU A 1 97 ? 4.107 -8.480 -10.979 1.00 95.81 97 LEU A CA 1
ATOM 782 C C . LEU A 1 97 ? 3.543 -8.385 -12.399 1.00 95.81 97 LEU A C 1
ATOM 784 O O . LEU A 1 97 ? 2.702 -7.527 -12.662 1.00 95.81 97 LEU A O 1
ATOM 788 N N . ARG A 1 98 ? 3.958 -9.283 -13.301 1.00 95.56 98 ARG A N 1
ATOM 789 C CA . ARG A 1 98 ? 3.431 -9.339 -14.673 1.00 95.56 98 ARG A CA 1
ATOM 790 C C . ARG A 1 98 ? 1.930 -9.605 -14.676 1.00 95.56 98 ARG A C 1
ATOM 792 O O . ARG A 1 98 ? 1.187 -8.899 -15.353 1.00 95.56 98 ARG A O 1
ATOM 799 N N . ALA A 1 99 ? 1.485 -10.585 -13.889 1.00 95.94 99 ALA A N 1
ATOM 800 C CA . ALA A 1 99 ? 0.070 -10.900 -13.743 1.00 95.94 99 ALA A CA 1
ATOM 801 C C . ALA A 1 99 ? -0.719 -9.729 -13.138 1.00 95.94 99 ALA A C 1
ATOM 803 O O . ALA A 1 99 ? -1.793 -9.407 -13.633 1.00 95.94 99 ALA A O 1
ATOM 804 N N . ALA A 1 100 ? -0.174 -9.048 -12.126 1.00 95.38 100 ALA A N 1
ATOM 805 C CA . ALA A 1 100 ? -0.804 -7.891 -11.497 1.00 95.38 100 ALA A CA 1
ATOM 806 C C . ALA A 1 100 ? -0.968 -6.720 -12.477 1.00 95.38 100 ALA A C 1
ATOM 808 O O . ALA A 1 100 ? -2.037 -6.123 -12.537 1.00 95.38 100 ALA A O 1
ATOM 809 N N . ILE A 1 101 ? 0.049 -6.420 -13.290 1.00 94.44 101 ILE A N 1
ATOM 810 C CA . ILE A 1 101 ? -0.030 -5.362 -14.310 1.00 94.44 101 ILE A CA 1
ATOM 811 C C . ILE A 1 101 ? -1.037 -5.724 -15.404 1.00 94.44 101 ILE A C 1
ATOM 813 O O . ILE A 1 101 ? -1.793 -4.858 -15.839 1.00 94.44 101 ILE A O 1
ATOM 817 N N . SER A 1 102 ? -1.081 -6.992 -15.831 1.00 95.12 102 SER A N 1
ATOM 818 C CA . SER A 1 102 ? -2.105 -7.461 -16.776 1.00 95.12 102 SER A CA 1
ATOM 819 C C . SER A 1 102 ? -3.499 -7.315 -16.179 1.00 95.12 102 SER A C 1
ATOM 821 O O . SER A 1 102 ? -4.373 -6.752 -16.814 1.00 95.12 102 SER A O 1
ATOM 823 N N . PHE A 1 103 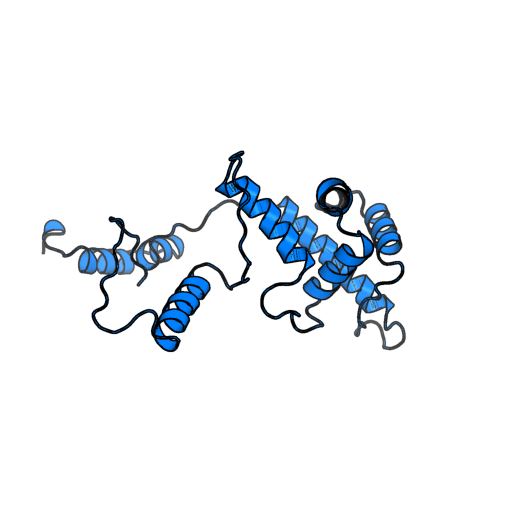? -3.697 -7.730 -14.928 1.00 94.94 103 PHE A N 1
ATOM 824 C CA . PHE A 1 103 ? -4.979 -7.618 -14.233 1.00 94.94 103 PHE A CA 1
ATOM 825 C C . PHE A 1 103 ? -5.462 -6.164 -14.126 1.00 94.94 103 PHE A C 1
ATOM 827 O O . PHE A 1 103 ? -6.625 -5.865 -14.386 1.00 94.94 103 PHE A O 1
ATOM 834 N N . VAL A 1 104 ? -4.567 -5.243 -13.766 1.00 94.31 104 VAL A N 1
ATOM 835 C CA . VAL A 1 104 ? -4.883 -3.814 -13.641 1.00 94.31 104 VAL A CA 1
ATOM 836 C C . VAL A 1 104 ? -5.326 -3.217 -14.987 1.00 94.31 104 VAL A C 1
ATOM 838 O O . VAL A 1 104 ? -6.274 -2.433 -15.022 1.00 94.31 104 VAL A O 1
ATOM 841 N N . ASP A 1 105 ? -4.710 -3.629 -16.092 1.00 93.94 105 ASP A N 1
ATOM 842 C CA . ASP A 1 105 ? -5.083 -3.177 -17.438 1.00 93.94 105 ASP A CA 1
ATOM 843 C C . ASP A 1 105 ? -6.358 -3.862 -17.946 1.00 93.94 105 ASP A C 1
ATOM 845 O O . ASP A 1 105 ? -7.346 -3.205 -18.266 1.00 93.94 105 ASP A O 1
ATOM 849 N N . ASP A 1 106 ? -6.364 -5.193 -17.948 1.00 94.12 106 ASP A N 1
ATOM 850 C CA . ASP A 1 106 ? -7.385 -6.011 -18.597 1.00 94.12 106 ASP A CA 1
ATOM 851 C C . ASP A 1 106 ? -8.693 -6.068 -17.797 1.00 94.12 106 ASP A C 1
ATOM 853 O O . ASP A 1 106 ? -9.763 -6.235 -18.381 1.00 94.12 106 ASP A O 1
ATOM 857 N N . HIS A 1 107 ? -8.634 -6.007 -16.460 1.00 90.62 107 HIS A N 1
ATOM 858 C CA . HIS A 1 107 ? -9.813 -6.178 -15.595 1.00 90.62 107 HIS A CA 1
ATOM 859 C C . HIS A 1 107 ? -10.254 -4.878 -14.929 1.00 90.62 107 HIS A C 1
ATOM 861 O O . HIS A 1 107 ? -11.45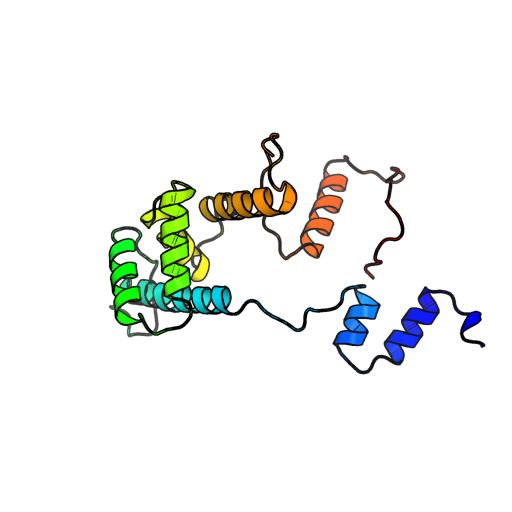3 -4.672 -14.752 1.00 90.62 107 HIS A O 1
ATOM 867 N N . LEU A 1 108 ? -9.320 -3.985 -14.584 1.00 91.56 108 LEU A N 1
ATOM 868 C CA . LEU A 1 108 ? -9.666 -2.690 -13.984 1.00 91.56 108 LEU A CA 1
ATOM 869 C C . LEU A 1 108 ? -9.709 -1.543 -15.005 1.00 91.56 108 LEU A C 1
ATOM 871 O O . LEU A 1 108 ? -10.191 -0.460 -14.665 1.00 91.56 108 LEU A O 1
ATOM 875 N N . GLY A 1 109 ? -9.233 -1.754 -16.239 1.00 93.75 109 GLY A N 1
ATOM 876 C CA . GLY A 1 109 ? -9.197 -0.722 -17.280 1.00 93.75 109 GLY A CA 1
ATOM 877 C C . GLY A 1 109 ? -8.251 0.435 -16.948 1.00 93.75 109 GLY A C 1
ATOM 878 O O . GLY A 1 109 ? -8.485 1.570 -17.365 1.00 93.75 109 GLY A O 1
ATOM 879 N N . ILE A 1 110 ? -7.226 0.181 -16.131 1.00 95.25 110 ILE A N 1
ATOM 880 C CA . ILE A 1 110 ? -6.268 1.187 -15.673 1.00 95.25 110 ILE A CA 1
ATOM 881 C C . ILE A 1 110 ? -5.020 1.105 -16.545 1.00 95.25 110 ILE A C 1
ATOM 883 O O . ILE A 1 110 ? -4.412 0.050 -16.691 1.00 95.25 110 ILE A O 1
ATOM 887 N N . ASN A 1 111 ? -4.597 2.249 -17.077 1.00 96.00 111 ASN A N 1
ATOM 888 C CA . ASN A 1 111 ? -3.441 2.316 -17.957 1.00 96.00 111 ASN A CA 1
ATOM 889 C C . ASN A 1 111 ? -2.152 1.833 -17.256 1.00 96.00 111 ASN A C 1
ATOM 891 O O . ASN A 1 111 ? -1.770 2.343 -16.199 1.00 96.00 111 ASN A O 1
ATOM 895 N N . LYS A 1 112 ? -1.454 0.884 -17.895 1.00 95.31 112 LYS A N 1
ATOM 896 C CA . LYS A 1 112 ? -0.205 0.277 -17.397 1.00 95.31 112 LYS A CA 1
ATOM 897 C C . LYS A 1 112 ? 0.898 1.293 -17.088 1.00 95.31 112 LYS A C 1
ATOM 899 O O . LYS A 1 112 ? 1.593 1.135 -16.087 1.00 95.31 112 LYS A O 1
ATOM 904 N N . GLU A 1 113 ? 1.072 2.314 -17.930 1.00 96.50 113 GLU A N 1
ATOM 905 C CA . GLU A 1 113 ? 2.102 3.350 -17.753 1.00 96.50 113 GLU A CA 1
ATOM 906 C C . GLU A 1 113 ? 1.822 4.178 -16.492 1.00 96.50 113 GLU A C 1
ATOM 908 O O . GLU A 1 113 ? 2.727 4.449 -15.705 1.00 96.50 113 GLU A O 1
ATOM 913 N N . GLU A 1 114 ? 0.555 4.536 -16.260 1.00 96.69 114 GLU A N 1
ATOM 914 C CA . GLU A 1 114 ? 0.143 5.282 -15.066 1.00 96.69 114 GLU A CA 1
ATOM 915 C C . GLU A 1 114 ? 0.289 4.456 -13.795 1.00 96.69 114 GLU A C 1
ATOM 917 O O . GLU A 1 114 ? 0.821 4.955 -12.805 1.00 96.69 114 GLU A O 1
ATOM 922 N N . PHE A 1 115 ? -0.131 3.190 -13.840 1.00 97.00 115 PHE A N 1
ATOM 923 C CA . PHE A 1 115 ? 0.018 2.268 -12.720 1.00 97.00 115 PHE A CA 1
ATOM 924 C C . PHE A 1 115 ? 1.487 2.087 -12.339 1.00 97.00 115 PHE A C 1
ATOM 926 O O . PHE A 1 115 ? 1.848 2.289 -11.181 1.00 97.00 115 PHE A O 1
ATOM 933 N N . LEU A 1 116 ? 2.344 1.751 -13.307 1.00 97.31 116 LEU A N 1
ATOM 934 C CA . LEU A 1 116 ? 3.773 1.564 -13.064 1.00 97.31 116 LEU A CA 1
ATOM 935 C C . LEU A 1 116 ? 4.415 2.836 -12.517 1.00 97.31 116 LEU A C 1
ATOM 937 O O . LEU A 1 116 ? 5.161 2.768 -11.546 1.00 97.31 116 LEU A O 1
ATOM 941 N N . TYR A 1 117 ? 4.088 3.996 -13.084 1.00 97.31 117 TYR A N 1
ATOM 942 C CA . TYR A 1 117 ? 4.620 5.264 -12.603 1.00 97.31 117 TYR A CA 1
ATOM 943 C C . TYR A 1 117 ? 4.184 5.576 -11.164 1.00 97.31 117 TYR A C 1
ATOM 945 O O . TYR A 1 117 ? 5.029 5.946 -10.346 1.00 97.31 117 TYR A O 1
ATOM 953 N N . GLU A 1 118 ? 2.902 5.401 -10.823 1.00 97.25 118 GLU A N 1
ATOM 954 C CA . GLU A 1 118 ? 2.411 5.603 -9.453 1.00 97.25 118 GLU A CA 1
ATOM 955 C C . GLU A 1 118 ? 3.088 4.628 -8.478 1.00 97.25 118 GLU A C 1
ATOM 957 O O . GLU A 1 118 ? 3.584 5.053 -7.437 1.00 97.25 118 GLU A O 1
ATOM 962 N N . MET A 1 119 ? 3.189 3.342 -8.834 1.00 97.12 119 MET A N 1
ATOM 963 C CA . MET A 1 119 ? 3.805 2.317 -7.983 1.00 97.12 119 MET A CA 1
ATOM 964 C C . MET A 1 119 ? 5.303 2.555 -7.769 1.00 97.12 119 MET A C 1
ATOM 966 O O . MET A 1 119 ? 5.795 2.417 -6.649 1.00 97.12 119 MET A O 1
ATOM 970 N N . THR A 1 120 ? 6.033 2.934 -8.819 1.00 97.38 120 THR A N 1
ATOM 971 C CA . THR A 1 120 ? 7.466 3.235 -8.744 1.00 97.38 120 THR A CA 1
ATOM 972 C C . THR A 1 120 ? 7.735 4.457 -7.863 1.00 97.38 120 THR A C 1
ATOM 974 O O . THR A 1 120 ? 8.596 4.385 -6.987 1.00 97.38 120 THR A O 1
ATOM 977 N N . ASN A 1 121 ? 6.979 5.550 -8.025 1.00 96.25 121 ASN A N 1
ATOM 978 C CA . ASN A 1 121 ? 7.116 6.729 -7.157 1.00 96.25 121 ASN A CA 1
ATOM 979 C C . ASN A 1 121 ? 6.731 6.422 -5.707 1.00 96.25 121 ASN A C 1
ATOM 981 O O . ASN A 1 121 ? 7.451 6.799 -4.782 1.00 96.25 121 ASN A O 1
ATOM 985 N N . ALA A 1 122 ? 5.625 5.699 -5.504 1.00 96.06 122 ALA A N 1
ATOM 986 C CA . ALA A 1 122 ? 5.165 5.309 -4.176 1.00 96.06 122 ALA A CA 1
ATOM 987 C C . ALA A 1 122 ? 6.195 4.437 -3.448 1.00 96.06 122 ALA A C 1
ATOM 989 O O . ALA A 1 122 ? 6.417 4.626 -2.254 1.00 96.06 122 ALA A O 1
ATOM 990 N N . TYR A 1 123 ? 6.855 3.519 -4.162 1.00 97.25 123 TYR A N 1
ATOM 991 C CA . TYR A 1 123 ? 7.921 2.700 -3.590 1.00 97.25 123 TYR A CA 1
ATOM 992 C C . TYR A 1 123 ? 9.127 3.546 -3.166 1.00 97.25 123 TYR A C 1
ATOM 994 O O . TYR A 1 123 ? 9.660 3.354 -2.074 1.00 97.25 123 TYR A O 1
ATOM 1002 N N . LEU A 1 124 ? 9.564 4.477 -4.022 1.00 96.62 124 LEU A N 1
ATOM 1003 C CA . LEU A 1 124 ? 10.702 5.353 -3.728 1.00 96.62 124 LEU A CA 1
ATOM 1004 C C . LEU A 1 124 ? 10.413 6.327 -2.581 1.00 96.62 124 LEU A C 1
ATOM 1006 O O . LEU A 1 124 ? 11.350 6.793 -1.936 1.00 96.62 124 LEU A O 1
ATOM 1010 N N . GLY A 1 125 ? 9.139 6.652 -2.333 1.00 95.56 125 GLY A N 1
ATOM 1011 C CA . GLY A 1 125 ? 8.750 7.634 -1.322 1.00 95.56 125 GLY A CA 1
ATOM 1012 C C . GLY A 1 125 ? 9.325 9.024 -1.609 1.00 95.56 125 GLY A C 1
ATOM 1013 O O . GLY A 1 125 ? 9.612 9.776 -0.681 1.00 95.56 125 GLY A O 1
ATOM 1014 N N . CYS A 1 126 ? 9.552 9.339 -2.888 1.00 92.44 126 CYS A N 1
ATOM 1015 C CA . CYS A 1 126 ? 10.196 10.577 -3.325 1.00 92.44 126 CYS A CA 1
ATOM 1016 C C . CYS A 1 126 ? 9.228 11.758 -3.471 1.00 92.44 126 CYS A C 1
ATOM 1018 O O . CYS A 1 126 ? 9.687 12.893 -3.571 1.00 92.44 126 CYS A O 1
ATOM 1020 N N . ASP A 1 127 ? 7.920 11.497 -3.423 1.00 91.88 127 ASP A N 1
ATOM 1021 C CA . ASP A 1 127 ? 6.858 12.501 -3.445 1.00 91.88 127 ASP A CA 1
ATOM 1022 C C . ASP A 1 127 ? 5.932 12.355 -2.234 1.00 91.88 127 ASP A C 1
ATOM 1024 O O . ASP A 1 127 ? 5.708 11.260 -1.708 1.00 91.88 127 ASP A O 1
ATOM 1028 N N . TYR A 1 128 ? 5.345 13.475 -1.806 1.00 92.81 128 TYR A N 1
ATOM 1029 C CA . TYR A 1 128 ? 4.274 13.449 -0.814 1.00 92.81 128 TYR A CA 1
ATOM 1030 C C . TYR A 1 128 ? 3.021 12.775 -1.399 1.00 92.81 128 TYR A C 1
ATOM 1032 O O . TYR A 1 128 ? 2.662 13.068 -2.544 1.00 92.81 128 TYR A O 1
ATOM 1040 N N . PRO A 1 129 ? 2.304 11.934 -0.625 1.00 91.19 129 PRO A N 1
ATOM 1041 C CA . PRO A 1 129 ? 1.060 11.328 -1.084 1.00 91.19 129 PRO A CA 1
ATOM 1042 C C . PRO A 1 129 ? 0.051 12.387 -1.539 1.00 91.19 129 PRO A C 1
ATOM 1044 O O . PRO A 1 129 ? -0.316 13.284 -0.775 1.00 91.19 129 PRO A O 1
ATOM 1047 N N . SER A 1 130 ? -0.398 12.277 -2.789 1.00 92.38 130 SER A N 1
ATOM 1048 C CA . SER A 1 130 ? -1.349 13.205 -3.393 1.00 92.38 130 SER A CA 1
ATOM 1049 C C . SER A 1 130 ? -2.402 12.435 -4.202 1.00 92.38 130 SER A C 1
ATOM 1051 O O . SER A 1 130 ? -2.039 11.754 -5.162 1.00 92.38 130 SER A O 1
ATOM 1053 N N . PRO A 1 131 ? -3.697 12.524 -3.841 1.00 95.44 131 PRO A N 1
ATOM 1054 C CA . PRO A 1 131 ? -4.223 13.246 -2.684 1.00 95.44 131 PRO A CA 1
ATOM 1055 C C . PRO A 1 131 ? -3.770 12.610 -1.350 1.00 95.44 131 PRO A C 1
ATOM 1057 O O . PRO A 1 131 ? -3.484 11.414 -1.310 1.00 95.44 131 PRO A O 1
ATOM 1060 N N . PRO A 1 132 ? -3.762 13.362 -0.228 1.00 94.38 132 PRO A N 1
ATOM 1061 C CA . PRO A 1 132 ? -3.305 12.841 1.069 1.00 94.38 132 PRO A CA 1
ATOM 1062 C C . PRO A 1 132 ? -4.118 11.658 1.611 1.00 94.38 132 PRO A C 1
ATOM 1064 O O . PRO A 1 132 ? -3.678 10.967 2.522 1.00 94.38 132 PRO A O 1
ATOM 1067 N N . ARG A 1 133 ? -5.329 11.450 1.084 1.00 96.50 133 ARG A N 1
ATOM 1068 C CA . ARG A 1 133 ? -6.266 10.421 1.537 1.00 96.50 133 ARG A CA 1
ATOM 1069 C C . ARG A 1 133 ? -5.798 9.006 1.161 1.00 96.50 133 ARG A C 1
ATOM 1071 O O . ARG A 1 133 ? -5.831 8.103 1.993 1.00 96.50 133 ARG A O 1
ATOM 1078 N N . ILE A 1 134 ? -5.408 8.815 -0.095 1.00 97.19 134 ILE A N 1
ATOM 1079 C CA . ILE A 1 134 ? -4.893 7.570 -0.684 1.00 97.19 134 ILE A CA 1
ATOM 1080 C C . ILE A 1 134 ? -4.497 7.881 -2.136 1.00 97.19 134 ILE A C 1
ATOM 1082 O O . ILE A 1 134 ? -5.085 8.772 -2.751 1.00 97.19 134 ILE A O 1
ATOM 1086 N N . LEU A 1 135 ? -3.514 7.169 -2.693 1.00 96.94 135 LEU A N 1
ATOM 1087 C CA . LEU A 1 135 ? -3.153 7.356 -4.100 1.00 96.94 135 LEU A CA 1
ATOM 1088 C C . LEU A 1 135 ? -4.290 6.880 -5.029 1.00 96.94 135 LEU A C 1
ATOM 1090 O O . LEU A 1 135 ? -4.931 5.871 -4.717 1.00 96.94 135 LEU A O 1
ATOM 1094 N N . PRO A 1 136 ? -4.555 7.566 -6.158 1.00 95.38 136 PRO A N 1
ATOM 1095 C CA . PRO A 1 136 ? -5.752 7.315 -6.962 1.00 95.38 136 PRO A CA 1
ATOM 1096 C C . PRO A 1 136 ? -5.838 5.909 -7.563 1.00 95.38 136 PRO A C 1
ATOM 1098 O O . PRO A 1 136 ? -6.931 5.340 -7.623 1.00 95.38 136 PRO A O 1
ATOM 1101 N N . ILE A 1 137 ? -4.726 5.336 -8.036 1.00 96.00 137 ILE A N 1
ATOM 1102 C CA . ILE A 1 137 ? -4.745 3.987 -8.616 1.00 96.00 137 ILE A CA 1
ATOM 1103 C C . ILE A 1 137 ? -4.771 2.933 -7.507 1.00 96.00 137 ILE A C 1
ATOM 1105 O O . ILE A 1 137 ? -5.562 1.989 -7.597 1.00 96.00 137 ILE A O 1
ATOM 1109 N N . ILE A 1 138 ? -3.997 3.117 -6.428 1.00 95.19 138 ILE A N 1
ATOM 1110 C CA . ILE A 1 138 ? -4.077 2.246 -5.240 1.00 95.19 138 ILE A CA 1
ATOM 1111 C C . ILE A 1 138 ? -5.511 2.177 -4.709 1.00 95.19 138 ILE A C 1
ATOM 1113 O O . ILE A 1 138 ? -5.991 1.087 -4.403 1.00 95.19 138 ILE A O 1
ATOM 1117 N N . GLU A 1 139 ? -6.217 3.306 -4.632 1.00 95.31 139 GLU A N 1
ATOM 1118 C CA . GLU A 1 139 ? -7.609 3.335 -4.186 1.00 95.31 139 GLU A CA 1
ATOM 1119 C C . GLU A 1 139 ? -8.497 2.403 -5.008 1.00 95.31 139 GLU A C 1
ATOM 1121 O O . GLU A 1 139 ? -9.218 1.593 -4.432 1.00 95.31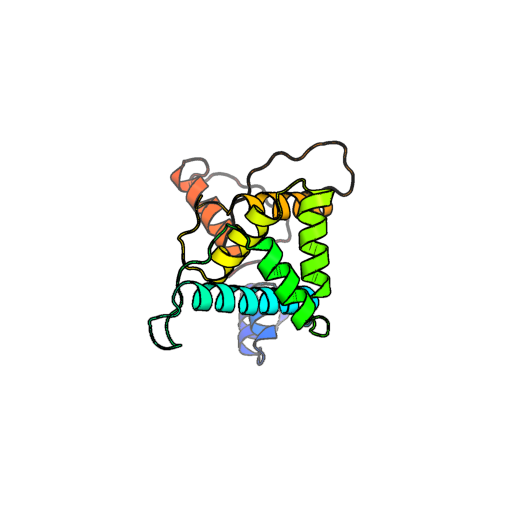 139 GLU A O 1
ATOM 1126 N N . LYS A 1 140 ? -8.415 2.461 -6.341 1.00 93.50 140 LYS A N 1
ATOM 1127 C CA . LYS A 1 140 ? -9.215 1.599 -7.225 1.00 93.50 140 LYS A CA 1
ATOM 1128 C C . LYS A 1 140 ? -8.917 0.115 -7.005 1.00 93.50 140 LYS A C 1
ATOM 1130 O O . LYS A 1 140 ? -9.840 -0.698 -7.000 1.00 93.50 140 LYS A O 1
ATOM 1135 N N . ILE A 1 141 ? -7.648 -0.236 -6.795 1.00 94.38 141 ILE A N 1
ATOM 1136 C CA . ILE A 1 141 ? -7.221 -1.621 -6.555 1.00 94.38 141 ILE A CA 1
ATOM 1137 C C . ILE A 1 141 ? -7.739 -2.120 -5.199 1.00 94.38 141 ILE A C 1
ATOM 1139 O O . ILE A 1 141 ? -8.325 -3.200 -5.120 1.00 94.38 141 ILE A O 1
ATOM 1143 N N . VAL A 1 142 ? -7.572 -1.331 -4.134 1.00 94.19 142 VAL A N 1
ATOM 1144 C CA . VAL A 1 142 ? -8.055 -1.694 -2.791 1.00 94.19 142 VAL A CA 1
ATOM 1145 C C . VAL A 1 142 ? -9.582 -1.745 -2.760 1.00 94.19 142 VAL A C 1
ATOM 1147 O O . VAL A 1 142 ? -10.145 -2.651 -2.154 1.00 94.19 142 VAL A O 1
ATOM 1150 N N . MET A 1 143 ? -10.258 -0.828 -3.454 1.00 91.56 143 MET A N 1
ATOM 1151 C CA . MET A 1 143 ? -11.711 -0.828 -3.626 1.00 91.56 143 MET A CA 1
ATOM 1152 C C . MET A 1 143 ? -12.200 -2.128 -4.258 1.00 91.56 143 MET A C 1
ATOM 1154 O O . MET A 1 143 ? -13.147 -2.734 -3.762 1.00 91.56 143 MET A O 1
ATOM 1158 N N . HIS A 1 144 ? -11.542 -2.571 -5.332 1.00 90.50 144 HIS A N 1
ATOM 1159 C CA . HIS A 1 144 ? -11.867 -3.836 -5.980 1.00 90.50 144 HIS A CA 1
ATOM 1160 C C . HIS A 1 144 ? -11.711 -5.014 -5.006 1.00 90.50 144 HIS A C 1
ATOM 1162 O O . HIS A 1 144 ? -12.658 -5.768 -4.811 1.00 90.50 144 HIS A O 1
ATOM 1168 N N . TYR A 1 145 ? -10.574 -5.108 -4.310 1.00 91.81 145 TYR A N 1
ATOM 1169 C CA . TYR A 1 145 ? -10.339 -6.152 -3.307 1.00 91.81 145 TYR A CA 1
ATOM 1170 C C . TYR A 1 145 ? -11.389 -6.154 -2.182 1.00 91.81 145 TYR A C 1
ATOM 1172 O O . TYR A 1 145 ? -11.936 -7.198 -1.839 1.00 91.81 145 TYR A O 1
ATOM 1180 N N . LEU A 1 146 ? -11.708 -4.986 -1.614 1.00 90.88 146 LEU A N 1
ATOM 1181 C CA . LEU A 1 146 ? -12.684 -4.883 -0.528 1.00 90.88 146 LEU A CA 1
ATOM 1182 C C . LEU A 1 146 ? -14.095 -5.267 -0.978 1.00 90.88 146 LEU A C 1
ATOM 1184 O O . LEU A 1 146 ? -14.834 -5.850 -0.191 1.00 90.88 146 LEU A O 1
ATOM 1188 N N . ARG A 1 147 ? -14.477 -4.959 -2.222 1.00 87.25 147 ARG A N 1
ATOM 1189 C CA . ARG A 1 147 ? -15.771 -5.376 -2.776 1.00 87.25 147 ARG A CA 1
ATOM 1190 C C . ARG A 1 147 ? -15.869 -6.894 -2.875 1.00 87.25 147 ARG A C 1
ATOM 1192 O O . ARG A 1 147 ? -16.864 -7.451 -2.420 1.00 87.25 147 ARG A O 1
ATOM 1199 N N . GLU A 1 148 ? -14.832 -7.545 -3.391 1.00 86.19 148 GLU A N 1
ATOM 1200 C CA . GLU A 1 148 ? -14.789 -9.007 -3.493 1.00 86.19 148 GLU A CA 1
ATOM 1201 C C . GLU A 1 148 ? -14.884 -9.672 -2.110 1.00 86.19 148 GLU A C 1
ATOM 1203 O O . GLU A 1 148 ? -15.751 -10.517 -1.877 1.00 86.19 148 GLU A O 1
ATOM 1208 N N . GLU A 1 149 ? -14.059 -9.236 -1.153 1.00 89.00 149 GLU A N 1
ATOM 1209 C CA . GLU A 1 149 ? -13.985 -9.866 0.172 1.00 89.00 149 GLU A CA 1
ATOM 1210 C C . GLU A 1 149 ? -15.201 -9.582 1.064 1.00 89.00 149 GLU A C 1
ATOM 1212 O O . GLU A 1 149 ? -15.636 -10.458 1.814 1.00 89.00 149 GLU A O 1
ATOM 1217 N N . LEU A 1 150 ? -15.754 -8.363 1.018 1.00 85.12 150 LEU A N 1
ATOM 1218 C CA . LEU A 1 150 ? -16.857 -7.970 1.902 1.00 85.12 150 LEU A CA 1
ATOM 1219 C C . LEU A 1 150 ? -18.234 -8.377 1.368 1.00 85.12 150 LEU A C 1
ATOM 1221 O O . LEU A 1 150 ? -19.135 -8.587 2.180 1.00 85.12 150 LEU A O 1
ATOM 1225 N N . TYR A 1 151 ? -18.420 -8.466 0.045 1.00 74.06 151 TYR A N 1
ATOM 1226 C CA . TYR A 1 151 ? -19.759 -8.583 -0.549 1.00 74.06 151 TYR A CA 1
ATOM 1227 C C . TYR A 1 151 ? -20.031 -9.855 -1.347 1.00 74.06 151 TYR A C 1
ATOM 1229 O O . TYR A 1 151 ? -21.198 -10.069 -1.656 1.00 74.06 151 TYR A O 1
ATOM 1237 N N . GLN A 1 152 ? -19.034 -10.697 -1.658 1.00 68.88 152 GLN A N 1
ATOM 1238 C CA . GLN A 1 152 ? -19.207 -12.036 -2.263 1.00 68.88 152 GLN A CA 1
ATOM 1239 C C . GLN A 1 152 ? -20.476 -12.191 -3.147 1.00 68.88 152 GLN A C 1
ATOM 1241 O O . GLN A 1 152 ? -21.350 -13.004 -2.847 1.00 68.88 152 GLN A O 1
ATOM 1246 N N . ASN A 1 153 ? -20.591 -11.415 -4.236 1.00 58.38 153 ASN A N 1
ATOM 1247 C CA . ASN A 1 153 ? -21.717 -11.433 -5.194 1.00 58.38 153 ASN A CA 1
ATOM 1248 C C . ASN A 1 153 ? -23.099 -10.928 -4.710 1.00 58.38 153 ASN A C 1
ATOM 1250 O O . ASN A 1 153 ? -24.123 -11.482 -5.109 1.00 58.38 153 ASN A O 1
ATOM 1254 N N . THR A 1 154 ? -23.194 -9.867 -3.906 1.00 63.84 154 THR A N 1
ATOM 1255 C CA . THR A 1 154 ? -24.478 -9.144 -3.759 1.00 63.84 154 THR A CA 1
ATOM 1256 C C . THR A 1 154 ? -24.658 -8.066 -4.830 1.00 63.84 154 THR A C 1
ATOM 1258 O O . THR A 1 154 ? -23.727 -7.312 -5.100 1.00 63.84 154 THR A O 1
ATOM 1261 N N . ASP A 1 155 ? -25.879 -7.912 -5.347 1.00 62.81 155 ASP A N 1
ATOM 1262 C CA . ASP A 1 155 ? -26.237 -6.963 -6.419 1.00 62.81 155 ASP A CA 1
ATOM 1263 C C . ASP A 1 155 ? -26.117 -5.469 -6.049 1.00 62.81 155 ASP A C 1
ATOM 1265 O O . ASP A 1 155 ? -26.337 -4.599 -6.894 1.00 62.81 155 ASP A O 1
ATOM 1269 N N . THR A 1 156 ? -25.795 -5.135 -4.796 1.00 66.38 156 THR A N 1
ATOM 1270 C CA . THR A 1 156 ? -25.703 -3.743 -4.343 1.00 66.38 156 THR A CA 1
ATOM 1271 C C . THR A 1 156 ? -24.281 -3.213 -4.543 1.00 66.38 156 THR A C 1
ATOM 1273 O O . THR A 1 156 ? -23.373 -3.653 -3.833 1.00 66.38 156 THR A O 1
ATOM 1276 N N . PRO A 1 157 ? -24.050 -2.244 -5.449 1.00 63.91 157 PRO A N 1
ATOM 1277 C CA . PRO A 1 157 ? -22.745 -1.613 -5.566 1.00 63.91 157 PRO A CA 1
ATOM 1278 C C . PRO A 1 157 ? -22.442 -0.848 -4.274 1.00 63.91 157 PRO A C 1
ATOM 1280 O O . PRO A 1 157 ? -23.158 0.087 -3.913 1.00 63.91 157 PRO A O 1
ATOM 1283 N N . LEU A 1 158 ? -21.387 -1.248 -3.558 1.00 66.50 158 LEU A N 1
ATOM 1284 C CA . LEU A 1 158 ? -20.914 -0.467 -2.422 1.00 66.50 158 LEU A CA 1
ATOM 1285 C C . LEU A 1 158 ? -20.159 0.761 -2.944 1.00 66.50 158 LEU A C 1
ATOM 1287 O O . LEU A 1 158 ? -19.082 0.645 -3.546 1.00 66.50 158 LEU A O 1
ATOM 1291 N N . GLU A 1 159 ? -20.737 1.933 -2.708 1.00 79.00 159 GLU A N 1
ATOM 1292 C CA . GLU A 1 159 ? -20.101 3.228 -2.926 1.00 79.00 159 GLU A CA 1
A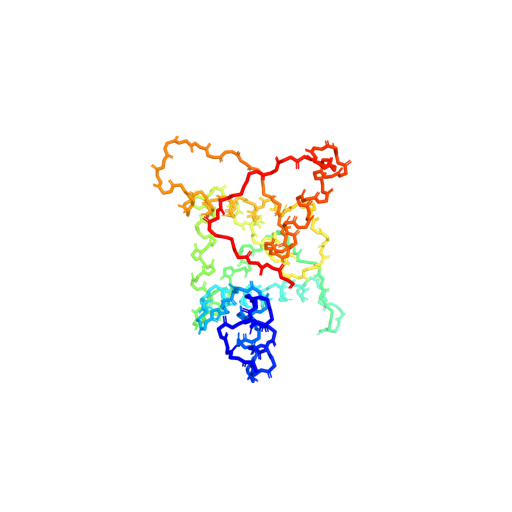TOM 1293 C C . GLU A 1 159 ? -19.547 3.738 -1.597 1.00 79.00 159 GLU A C 1
ATOM 1295 O O . GLU A 1 159 ? -20.287 4.004 -0.650 1.00 79.00 159 GLU A O 1
ATOM 1300 N N . PHE A 1 160 ? -18.225 3.822 -1.513 1.00 88.06 160 PHE A N 1
ATOM 1301 C CA . PHE A 1 160 ? -17.510 4.379 -0.375 1.00 88.06 160 PHE A CA 1
ATOM 1302 C C . PHE A 1 160 ? -16.184 4.960 -0.850 1.00 88.06 160 PHE A C 1
ATOM 1304 O O . PHE A 1 160 ? -15.681 4.574 -1.901 1.00 88.06 160 PHE A O 1
ATOM 1311 N N . ASP A 1 161 ? -15.621 5.863 -0.056 1.00 92.75 161 ASP A N 1
ATOM 1312 C CA . ASP A 1 161 ? -14.264 6.368 -0.243 1.00 92.75 161 ASP A CA 1
ATOM 1313 C C . ASP A 1 161 ? -13.315 5.659 0.726 1.00 92.75 161 ASP A C 1
ATOM 1315 O O . ASP A 1 161 ? -13.699 5.289 1.841 1.00 92.75 161 ASP A O 1
ATOM 1319 N N . ILE A 1 162 ? -12.053 5.489 0.327 1.00 94.88 162 ILE A N 1
ATOM 1320 C CA . ILE A 1 162 ? -11.046 4.821 1.162 1.00 94.88 162 ILE A CA 1
ATOM 1321 C C . ILE A 1 162 ? -10.114 5.851 1.792 1.00 94.88 162 ILE A C 1
ATOM 1323 O O . ILE A 1 162 ? -9.597 6.722 1.109 1.00 94.88 162 ILE A O 1
ATOM 1327 N N . PHE A 1 163 ? -9.827 5.735 3.086 1.00 96.94 163 PHE A N 1
ATOM 1328 C CA . PHE A 1 163 ? -8.742 6.482 3.724 1.00 96.94 163 PHE A CA 1
ATOM 1329 C C . PHE A 1 163 ? -7.683 5.502 4.225 1.00 96.94 163 PHE A C 1
ATOM 1331 O O . PHE A 1 163 ? -7.975 4.656 5.071 1.00 96.94 163 PHE A O 1
ATOM 1338 N N . ALA A 1 164 ? -6.470 5.579 3.672 1.00 96.69 164 ALA A N 1
ATOM 1339 C CA . ALA A 1 164 ? -5.376 4.703 4.076 1.00 96.69 164 ALA A CA 1
ATOM 1340 C C . ALA A 1 164 ? -4.810 5.157 5.431 1.00 96.69 164 ALA A C 1
ATOM 1342 O O . ALA A 1 164 ? -4.426 6.311 5.590 1.00 96.69 164 ALA A O 1
ATOM 1343 N N . THR A 1 165 ? -4.743 4.243 6.401 1.00 96.88 165 THR A N 1
ATOM 1344 C CA . THR A 1 165 ? -4.222 4.510 7.752 1.00 96.88 165 THR A CA 1
ATOM 1345 C C . THR A 1 165 ? -3.151 3.495 8.139 1.00 96.88 165 THR A C 1
ATOM 1347 O O . THR A 1 165 ? -3.006 2.440 7.519 1.00 96.88 165 THR A O 1
ATOM 1350 N N . GLU A 1 166 ? -2.449 3.753 9.238 1.00 96.06 166 GLU A N 1
ATOM 1351 C CA . GLU A 1 166 ? -1.422 2.898 9.845 1.00 96.06 166 GLU A CA 1
ATOM 1352 C C . GLU A 1 166 ? -2.039 1.685 10.577 1.00 96.06 166 GLU A C 1
ATOM 1354 O O . GLU A 1 166 ? -1.690 1.336 11.708 1.00 96.06 166 GLU A O 1
ATOM 1359 N N . GLY A 1 167 ? -3.017 1.042 9.936 1.00 92.75 167 GLY A N 1
ATOM 1360 C CA . GLY A 1 167 ? -3.814 -0.053 10.470 1.00 92.75 167 GLY A CA 1
ATOM 1361 C C . GLY A 1 167 ? -5.041 0.399 11.267 1.00 92.75 167 GLY A C 1
ATOM 1362 O O . GLY A 1 167 ? -5.326 1.586 11.441 1.00 92.75 167 GLY A O 1
ATOM 1363 N N . GLY A 1 168 ? -5.786 -0.587 11.779 1.00 89.19 168 GLY A N 1
ATOM 1364 C CA . GLY A 1 168 ? -7.071 -0.353 12.451 1.00 89.19 168 GLY A CA 1
ATOM 1365 C C . GLY A 1 168 ? -6.978 0.440 13.761 1.00 89.19 168 GLY A C 1
ATOM 1366 O O . GLY A 1 168 ? -7.953 1.063 14.168 1.00 89.19 168 GLY A O 1
ATOM 1367 N N . THR A 1 169 ? -5.814 0.450 14.419 1.00 88.50 169 THR A N 1
ATOM 1368 C CA . THR A 1 169 ? -5.594 1.241 15.642 1.00 88.50 169 THR A CA 1
ATOM 1369 C C . THR A 1 169 ? -5.607 2.742 15.344 1.00 88.50 169 THR A C 1
ATOM 1371 O O . THR A 1 169 ? -6.287 3.502 16.038 1.00 88.50 169 THR A O 1
ATOM 1374 N N . ALA A 1 170 ? -4.905 3.166 14.288 1.00 93.44 170 ALA A N 1
ATOM 1375 C CA . ALA A 1 170 ? -4.920 4.552 13.830 1.00 93.44 170 ALA A CA 1
ATOM 1376 C C . ALA A 1 170 ? -6.320 4.941 13.334 1.00 93.44 170 ALA A C 1
ATOM 1378 O O . ALA A 1 170 ? -6.862 5.952 13.776 1.00 93.44 170 ALA A O 1
ATOM 1379 N N . ALA A 1 171 ? -6.962 4.074 12.539 1.00 94.94 171 ALA A N 1
ATOM 1380 C CA . ALA A 1 171 ? -8.317 4.301 12.036 1.00 94.94 171 ALA A CA 1
ATOM 1381 C C . ALA A 1 171 ? -9.327 4.583 13.160 1.00 94.94 171 ALA A C 1
ATOM 1383 O O . ALA A 1 171 ? -10.026 5.593 13.118 1.00 94.94 171 ALA A O 1
ATOM 1384 N N . MET A 1 172 ? -9.368 3.746 14.204 1.00 93.56 172 MET A N 1
ATOM 1385 C CA . MET A 1 172 ? -10.273 3.965 15.340 1.00 93.56 172 MET A CA 1
ATOM 1386 C C . MET A 1 172 ? -9.998 5.292 16.054 1.00 93.56 172 MET A C 1
ATOM 1388 O O . MET A 1 172 ? -10.936 6.016 16.389 1.00 93.56 172 MET A O 1
ATOM 1392 N N . THR A 1 173 ? -8.723 5.639 16.244 1.00 94.12 173 THR A N 1
ATOM 1393 C CA . THR A 1 173 ? -8.330 6.914 16.865 1.00 94.12 173 THR A CA 1
ATOM 1394 C C . THR A 1 173 ? -8.840 8.097 16.039 1.00 94.12 173 THR A C 1
ATOM 1396 O O . THR A 1 173 ? -9.485 8.996 16.581 1.00 94.12 173 THR A O 1
ATOM 1399 N N . TYR A 1 174 ? -8.633 8.065 14.720 1.00 96.94 174 TYR A N 1
ATOM 1400 C CA . TYR A 1 174 ? -9.085 9.116 13.809 1.00 96.94 174 TYR A CA 1
ATOM 1401 C C . TYR A 1 174 ? -10.605 9.227 13.737 1.00 96.94 174 TYR A C 1
ATOM 1403 O O . TYR A 1 174 ? -11.117 10.345 13.723 1.00 96.94 174 TYR A O 1
ATOM 1411 N N . ILE A 1 175 ? -11.333 8.107 13.746 1.00 96.62 175 ILE A N 1
ATOM 1412 C CA . ILE A 1 175 ? -12.801 8.094 13.721 1.00 96.62 175 ILE A CA 1
ATOM 1413 C C . ILE A 1 175 ? -13.363 8.780 14.969 1.00 96.62 175 ILE A C 1
ATOM 1415 O O . ILE A 1 175 ? -14.137 9.729 14.847 1.00 96.62 175 ILE A O 1
ATOM 1419 N N . PHE A 1 176 ? -12.951 8.360 16.171 1.00 94.88 176 PHE A N 1
ATOM 1420 C CA . PHE A 1 176 ? -13.478 8.938 17.412 1.00 94.88 176 PHE A CA 1
ATOM 1421 C C . PHE A 1 176 ? -13.061 10.397 17.600 1.00 94.88 176 PHE A C 1
ATOM 1423 O O . PHE A 1 176 ? -13.873 11.220 18.029 1.00 94.88 176 PHE A O 1
ATOM 1430 N N . GLN A 1 177 ? -11.816 10.738 17.262 1.00 95.75 177 GLN A N 1
ATOM 1431 C CA . GLN A 1 177 ? -11.344 12.115 17.346 1.00 95.75 177 GLN A CA 1
ATOM 1432 C C . GLN A 1 177 ? -12.096 13.020 16.365 1.00 95.75 177 GLN A C 1
ATOM 1434 O O . GLN A 1 177 ? -12.570 14.083 16.766 1.00 95.75 177 GLN A O 1
ATOM 1439 N N . SER A 1 178 ? -12.272 12.583 15.116 1.00 97.12 178 SER A N 1
ATOM 1440 C CA . SER A 1 178 ? -13.048 13.316 14.110 1.00 97.12 178 SER A CA 1
ATOM 1441 C C . SER A 1 178 ? -14.508 13.470 14.528 1.00 97.12 178 SER A C 1
ATOM 1443 O O . SER A 1 178 ? -15.035 14.578 14.467 1.00 97.12 178 SER A O 1
ATOM 1445 N N . ALA A 1 179 ? -15.152 12.404 15.012 1.00 96.62 179 ALA A N 1
ATOM 1446 C CA . ALA A 1 179 ? -16.538 12.453 15.473 1.00 96.62 179 ALA A CA 1
ATOM 1447 C C . ALA A 1 179 ? -16.720 13.442 16.635 1.00 96.62 179 ALA A C 1
ATOM 1449 O O . ALA A 1 179 ? -17.666 14.227 16.634 1.00 96.62 179 ALA A O 1
ATOM 1450 N N . LYS A 1 180 ? -15.779 13.462 17.588 1.00 95.88 180 LYS A N 1
ATOM 1451 C CA . LYS A 1 180 ? -15.792 14.406 18.711 1.00 95.88 180 LYS A CA 1
ATOM 1452 C C . LYS A 1 180 ? -15.573 15.852 18.265 1.00 95.88 180 LYS A C 1
ATOM 1454 O O . LYS A 1 180 ? -16.318 16.733 18.680 1.00 95.88 180 LYS A O 1
ATOM 1459 N N . ILE A 1 181 ? -14.561 16.112 17.432 1.00 97.06 181 ILE A N 1
ATOM 1460 C CA . ILE A 1 181 ? -14.232 17.471 16.958 1.00 97.06 181 ILE A CA 1
ATOM 1461 C C . ILE A 1 181 ? -15.381 18.061 16.135 1.00 97.06 181 ILE A C 1
ATOM 1463 O O . ILE A 1 181 ? -15.667 19.249 16.252 1.00 97.06 181 ILE A O 1
ATOM 1467 N N . ASN A 1 182 ? -16.065 17.231 15.348 1.00 97.62 182 ASN A N 1
ATOM 1468 C CA . ASN A 1 182 ? -17.200 17.653 14.529 1.00 97.62 182 ASN A CA 1
ATOM 1469 C C . ASN A 1 182 ? -18.545 17.616 15.280 1.00 97.62 182 ASN A C 1
ATOM 1471 O O . ASN A 1 182 ? -19.588 17.817 14.666 1.00 97.62 182 ASN A O 1
ATOM 1475 N N . GLY A 1 183 ? -18.548 17.346 16.592 1.00 96.06 183 GLY A N 1
ATOM 1476 C CA . GLY A 1 183 ? -19.762 17.339 17.415 1.00 96.06 183 GLY A CA 1
ATOM 1477 C C . GLY A 1 183 ? -20.748 16.204 17.112 1.00 96.06 183 GLY A C 1
ATOM 1478 O O . GLY A 1 183 ? -21.874 16.240 17.605 1.00 96.06 183 GLY A O 1
ATOM 1479 N N . LEU A 1 184 ? -20.337 15.196 16.333 1.00 96.69 184 LEU A N 1
ATOM 1480 C CA . LEU A 1 184 ? -21.121 13.986 16.050 1.00 96.69 184 LEU A CA 1
ATOM 1481 C C . LEU A 1 184 ? -21.181 13.040 17.256 1.00 96.69 184 LEU A C 1
ATOM 1483 O O . LEU A 1 184 ? -22.060 12.186 17.319 1.00 96.69 184 LEU A O 1
ATOM 1487 N N . LEU A 1 185 ? -20.227 13.172 18.183 1.00 95.75 185 LEU A N 1
ATOM 1488 C CA . LEU A 1 185 ? -20.177 12.410 19.424 1.00 95.75 185 LEU A CA 1
ATOM 1489 C C . LEU A 1 185 ? -19.769 13.316 20.585 1.00 95.75 185 LEU A C 1
ATOM 1491 O O . LEU A 1 185 ? -18.658 13.848 20.626 1.00 95.75 185 LEU A O 1
ATOM 1495 N N . ASN A 1 186 ? -20.668 13.454 21.549 1.00 94.69 186 ASN A N 1
ATOM 1496 C CA . ASN A 1 186 ? -20.531 14.306 22.718 1.00 94.69 186 ASN A CA 1
ATOM 1497 C C . ASN A 1 186 ? -20.435 13.482 24.003 1.00 94.69 186 ASN A C 1
ATOM 1499 O O . ASN A 1 186 ? -20.705 12.279 24.051 1.00 94.69 186 ASN A O 1
ATOM 1503 N N . ALA A 1 187 ? -20.029 14.146 25.085 1.00 93.44 187 ALA A N 1
ATOM 1504 C CA . ALA A 1 187 ? -20.079 13.532 26.402 1.00 93.44 187 ALA A CA 1
ATOM 1505 C C . ALA A 1 187 ? -21.521 13.101 26.719 1.00 93.44 187 ALA A C 1
ATOM 1507 O O . ALA A 1 187 ? -22.455 13.871 26.512 1.00 93.44 187 ALA A O 1
ATOM 1508 N N . HIS A 1 188 ? -21.670 11.891 27.262 1.00 93.38 188 HIS A N 1
ATOM 1509 C CA . HIS A 1 188 ? -22.950 11.251 27.606 1.00 93.38 188 HIS A CA 1
ATOM 1510 C C . HIS A 1 188 ? -23.785 10.711 26.435 1.00 93.38 188 HIS A C 1
ATOM 1512 O O . HIS A 1 188 ? -24.850 10.139 26.688 1.00 93.38 188 HIS A O 1
ATOM 1518 N N . ASP A 1 189 ? -23.292 10.788 25.196 1.00 94.94 189 ASP A N 1
ATOM 1519 C CA . ASP A 1 189 ? -23.918 10.072 24.085 1.00 94.94 189 ASP A CA 1
ATOM 1520 C C . ASP A 1 189 ? -23.855 8.556 24.307 1.00 94.94 189 ASP A C 1
ATOM 1522 O O . ASP A 1 189 ? -22.898 8.004 24.861 1.00 94.94 189 ASP A O 1
ATOM 1526 N N . LYS A 1 190 ? -24.919 7.865 23.890 1.00 94.19 190 LYS A N 1
ATOM 1527 C CA . LYS A 1 190 ? -25.061 6.417 24.066 1.00 94.19 190 LYS A CA 1
ATOM 1528 C C . LYS A 1 190 ? -24.599 5.697 22.807 1.00 94.19 190 LYS A C 1
ATOM 1530 O O . LYS A 1 190 ? -25.175 5.888 21.742 1.00 94.19 190 LYS A O 1
ATOM 1535 N N . ILE A 1 191 ? -23.613 4.816 22.954 1.00 91.94 191 ILE A N 1
ATOM 1536 C CA . ILE A 1 191 ? -23.106 3.962 21.875 1.00 91.94 191 ILE A CA 1
ATOM 1537 C C . ILE A 1 191 ? -23.569 2.529 22.139 1.00 91.94 191 ILE A C 1
ATOM 1539 O O . ILE A 1 191 ? -23.272 1.961 23.192 1.00 91.94 191 ILE A O 1
ATOM 1543 N N . ALA A 1 192 ? -24.292 1.938 21.189 1.00 93.12 192 ALA A N 1
ATOM 1544 C CA . ALA A 1 192 ? -24.610 0.516 21.232 1.00 93.12 192 ALA A CA 1
ATOM 1545 C C . ALA A 1 192 ? -23.377 -0.302 20.817 1.00 93.12 192 ALA A C 1
ATOM 1547 O O . ALA A 1 192 ? -22.751 -0.010 19.801 1.00 93.12 192 ALA A O 1
ATOM 1548 N N . MET A 1 193 ? -23.034 -1.331 21.594 1.00 88.31 193 MET A N 1
ATOM 1549 C CA . MET A 1 193 ? -21.909 -2.225 21.310 1.00 88.31 193 MET A CA 1
ATOM 1550 C C . MET A 1 193 ? -22.377 -3.677 21.324 1.00 88.31 193 MET A C 1
ATOM 1552 O O . MET A 1 193 ? -23.085 -4.094 22.240 1.00 88.31 193 MET A O 1
ATOM 1556 N N . ILE A 1 194 ? -21.950 -4.451 20.328 1.00 84.88 194 ILE A N 1
ATOM 1557 C CA . ILE A 1 194 ? -22.169 -5.899 20.295 1.00 84.88 194 ILE A CA 1
ATOM 1558 C C . ILE A 1 194 ? -21.144 -6.544 21.226 1.00 84.88 194 ILE A C 1
ATOM 1560 O O . ILE A 1 194 ? -19.947 -6.353 21.042 1.00 84.88 194 ILE A O 1
ATOM 1564 N N . THR A 1 195 ? -21.603 -7.286 22.232 1.00 82.81 195 THR A N 1
ATOM 1565 C CA . THR A 1 195 ? -20.742 -7.943 23.224 1.00 82.81 195 THR A CA 1
ATOM 1566 C C . THR A 1 195 ? -20.714 -9.466 23.017 1.00 82.81 195 THR A C 1
ATOM 1568 O O . THR A 1 195 ? -21.703 -10.026 22.542 1.00 82.81 195 THR A O 1
ATOM 1571 N N . PRO A 1 196 ? -19.608 -10.159 23.370 1.00 82.06 196 PRO A N 1
ATOM 1572 C CA . PRO A 1 196 ? -18.384 -9.639 23.993 1.00 82.06 196 PRO A CA 1
ATOM 1573 C C . PRO A 1 196 ? -17.445 -8.933 22.997 1.00 82.06 196 PRO A C 1
ATOM 1575 O O . PRO A 1 196 ? -17.311 -9.356 21.854 1.00 82.06 196 PRO A O 1
ATOM 1578 N N . ILE A 1 197 ? -16.756 -7.878 23.452 1.00 75.56 197 ILE A N 1
ATOM 1579 C CA . ILE A 1 197 ? -15.736 -7.162 22.664 1.00 75.56 197 ILE A CA 1
ATOM 1580 C C . ILE A 1 197 ? -14.321 -7.492 23.137 1.00 75.56 197 ILE A C 1
ATOM 1582 O O . ILE A 1 197 ? -14.078 -7.716 24.327 1.00 75.56 197 ILE A O 1
ATOM 1586 N N . PHE A 1 198 ? -13.366 -7.440 22.209 1.00 66.81 198 PHE A N 1
ATOM 1587 C CA . PHE A 1 198 ? -11.949 -7.428 22.553 1.00 66.81 198 PHE A CA 1
ATOM 1588 C C . PHE A 1 198 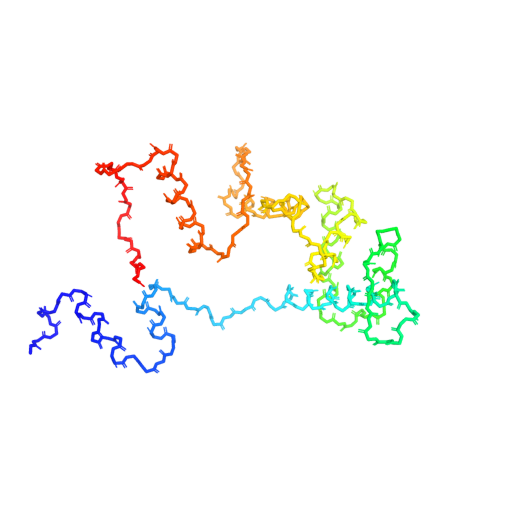? -11.598 -6.116 23.261 1.00 66.81 198 PHE A C 1
ATOM 1590 O O . PHE A 1 198 ? -11.948 -5.032 22.796 1.00 66.81 198 PHE A O 1
ATOM 1597 N N . ARG A 1 199 ? -10.901 -6.212 24.398 1.00 60.38 199 ARG A N 1
ATOM 1598 C CA . ARG A 1 199 ? -10.441 -5.042 25.152 1.00 60.38 199 ARG A CA 1
ATOM 1599 C C . ARG A 1 199 ? -9.030 -4.662 24.712 1.00 60.38 199 ARG A C 1
ATOM 1601 O O . ARG A 1 199 ? -8.091 -5.414 24.959 1.00 60.38 199 ARG A O 1
ATOM 1608 N N . HIS A 1 200 ? -8.906 -3.498 24.080 1.00 56.00 200 HIS A N 1
ATOM 1609 C CA . HIS A 1 200 ? -7.630 -2.825 23.855 1.00 56.00 200 HIS A CA 1
ATOM 1610 C C . HIS A 1 200 ? -7.285 -2.029 25.121 1.00 56.00 200 HIS A C 1
ATOM 1612 O O . HIS A 1 200 ? -8.057 -1.159 25.518 1.00 56.00 200 HIS A O 1
ATOM 1618 N N . THR A 1 201 ? -6.187 -2.390 25.785 1.00 45.12 201 THR A N 1
ATOM 1619 C CA . THR A 1 201 ? -5.577 -1.627 26.890 1.00 45.12 201 THR A CA 1
ATOM 1620 C C . THR A 1 201 ? -4.296 -0.988 26.408 1.00 45.12 201 THR A C 1
ATOM 1622 O O . THR A 1 201 ? -3.528 -1.734 25.755 1.00 45.12 201 THR A O 1
#

Radius of gyration: 23.41 Å; chains: 1; bounding box: 55×36×69 Å

InterPro domains:
  IPR015424 Pyridoxal phosphate-dependent transferase [SSF53383] (102-198)

Secondary structure (DSSP, 8-state):
--GGGS-HHHHHHHHHHH--SHHHHHHHHHS-PPPS---HHHHHHHHHHHHHHHHHHHHHTTTSTTT------STTHHHHHHHHHHHTTTSTTHHHHHHHHHHHHHTT---HHHHHHHHHHHHHT-S--SSTT--HHHHHHHHHHHHHHHHTT-SS---------SSHHHHHHHHHHHHHHTTSS-TT------SS-----